Protein AF-A0A0B2VZI5-F1 (afdb_monomer)

Organism: Toxocara canis (NCBI:txid6265)

Mean predicted aligned error: 16.67 Å

Sequence (298 aa):
MDNKLRVMQDLLDEINELNNRTPSTCTKSAEAHNISDDIIHKLLLIRKMFADPSTPASHGIMTTYALLNGDRMPNSPLASRKSSSLLTQAVLNDEENADPREVARSAYDTDNYAKCIRIIEKLLAKEGAQLDCEMMNLCHDSYKKIVEDAVTEKERSKLCEWWRLFLDTVRLSDTSHDAQLQLIDCKTECLWERQKLARIDTDRLRYMEQLMNAKIEAYELTAVMFRPFHIKCLRRIQKICALIVDYFERFPESDGTPLCIEEGIELARYALDEAKVDAVAYAKENDASLQDLCCVEV

Foldseek 3Di:
DVVVVVVVVVVVVVVVVVVPPDDDDDDDDPVVVVVVVVVVVVVVVVVVVVPDDDDDDDDDDPDDDDDDDDDDDDDDDDDDDDDDDDDPDDPCPVCPPPDLVVVLVVCLVVLVLVSNLVSLVVQLPPPPHADALVSVVSNLVSLVVVLVVDPDLVVNLVSLVVQLVVLVSHHHPDPDLVSVLSSLVSNLVSLVSNLVSDPDVVVNVVSLLVNLVSLVVSLVSVVVVDQLLDPSNVVSLVSLVVSLVVCCVVCVPDPDDDPSSVVSVVCSVVSVVSNVVRVVVVCVVVVNDCVVVPVPDD

pLDDT: mean 73.57, std 24.4, range [22.88, 97.56]

Radius of gyration: 24.61 Å; Cα contacts (8 Å, |Δi|>4): 191; chains: 1; bounding box: 69×51×65 Å

Secondary structure (DSSP, 8-state):
-HHHHHHHHHHHHHHHHHHHS---S----HHHHHHHH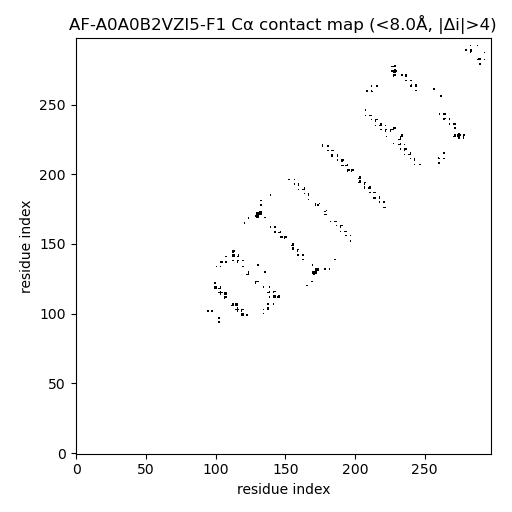HHHHHHHHHHHHTT------------S------------------------SSSSSSSTTS-HHHHHHHHHHTT-HHHHHHHHHHHHTSTT--B-HHHHHHHHHHHHHHHHS-SSHHHHHHHHHHHHHHHHH--BS--SHHHHHHHHHHHHHHHHHHHHT--SHHHHHHHHHHHHHHHHHHHHHHHHHS-TTSHHHHHHHHHHHHHHHHHHHH-TT-SS--HHHHHHHHHHHHHHHHHHHHHHHHHHHTT--GGGT-----

Nearest PDB structures (foldseek):
  7dkh-assembly2_E  TM=3.853E-01  e=1.645E-01  Saccharomyces cerevisiae S288C
  8v2d-assembly1_y  TM=4.051E-01  e=3.749E-01  synthetic construct

Solvent-accessible surface area (backbone atoms only — not comparable to full-atom values): 17987 Å² total; per-residue (Å²): 113,68,71,59,56,49,54,54,50,54,52,51,54,52,52,52,51,60,72,68,56,80,88,83,89,78,87,82,59,73,64,60,54,53,53,49,54,51,54,53,50,53,54,52,50,53,52,52,62,76,70,58,97,79,89,86,89,87,85,90,70,102,70,78,85,85,86,89,82,87,90,80,87,88,83,87,83,89,82,91,83,78,91,80,80,86,83,83,88,80,79,64,80,82,52,80,84,53,58,64,68,59,54,26,50,54,24,46,79,67,73,33,27,72,58,18,36,56,44,52,52,56,54,53,68,40,89,89,44,58,42,50,70,65,63,50,45,56,35,52,54,26,45,51,50,57,36,68,69,38,89,42,73,72,56,24,56,50,47,46,49,53,47,47,52,51,62,71,67,64,40,61,65,58,83,48,68,69,52,50,44,49,53,46,51,56,48,46,52,50,48,50,59,48,35,74,70,44,89,46,69,72,56,31,51,54,39,48,43,54,47,42,53,52,41,50,53,47,28,54,58,33,52,75,75,38,59,55,59,34,67,73,30,49,52,31,43,50,57,46,52,52,51,51,51,54,46,50,73,74,48,77,81,56,100,67,81,56,66,58,55,52,51,50,52,52,48,44,51,53,51,50,53,49,14,53,56,47,46,57,50,54,30,62,76,67,76,43,55,66,73,83,68,43,96,68,87,133

Structure (mmCIF, N/CA/C/O backbone):
data_AF-A0A0B2VZI5-F1
#
_entry.id   AF-A0A0B2VZI5-F1
#
loop_
_atom_site.group_PDB
_atom_site.id
_atom_site.type_symbol
_atom_site.label_atom_id
_atom_site.label_alt_id
_atom_site.label_comp_id
_atom_site.label_asym_id
_atom_site.label_entity_id
_atom_site.label_seq_id
_atom_site.pdbx_PDB_ins_code
_atom_site.Cartn_x
_atom_site.Cartn_y
_atom_site.Cartn_z
_atom_site.occupancy
_atom_site.B_iso_or_equiv
_atom_site.auth_seq_id
_atom_site.auth_comp_id
_atom_site.auth_asym_id
_atom_site.auth_atom_id
_atom_site.pdbx_PDB_model_num
ATOM 1 N N . MET A 1 1 ? -7.260 12.764 -27.512 1.00 46.12 1 MET A N 1
ATOM 2 C CA . MET A 1 1 ? -7.655 12.055 -26.278 1.00 46.12 1 MET A CA 1
ATOM 3 C C . MET A 1 1 ? -7.954 10.594 -26.608 1.00 46.12 1 MET A C 1
ATOM 5 O O . MET A 1 1 ? -7.306 9.728 -26.043 1.00 46.12 1 MET A O 1
ATOM 9 N N . ASP A 1 2 ? -8.759 10.338 -27.643 1.00 42.44 2 ASP A N 1
ATOM 10 C CA . ASP A 1 2 ? -9.109 8.991 -28.143 1.00 42.44 2 ASP A CA 1
ATOM 11 C C . ASP A 1 2 ? -7.927 8.095 -28.533 1.00 42.44 2 ASP A C 1
ATOM 13 O O . ASP A 1 2 ? -7.948 6.899 -28.268 1.00 42.44 2 ASP A O 1
ATOM 17 N N . ASN A 1 3 ? -6.850 8.663 -29.084 1.00 44.56 3 ASN A N 1
ATOM 18 C CA . ASN A 1 3 ? -5.657 7.879 -29.427 1.00 44.56 3 ASN A CA 1
ATOM 19 C C . ASN A 1 3 ? -4.946 7.292 -28.196 1.00 44.56 3 ASN A C 1
ATOM 21 O O . ASN A 1 3 ? -4.332 6.243 -28.299 1.00 44.56 3 ASN A O 1
ATOM 25 N N . LYS A 1 4 ? -5.034 7.946 -27.030 1.00 43.00 4 LYS A N 1
ATOM 26 C CA . LYS A 1 4 ? -4.401 7.453 -25.794 1.00 43.00 4 LYS A CA 1
ATOM 27 C C . LYS A 1 4 ? -5.227 6.344 -25.140 1.00 43.00 4 LYS A C 1
ATOM 29 O O . LYS A 1 4 ? -4.659 5.389 -24.630 1.00 43.00 4 LYS A O 1
ATOM 34 N N . LEU A 1 5 ? -6.555 6.462 -25.203 1.00 44.97 5 LEU A N 1
ATOM 35 C CA . LEU A 1 5 ? -7.485 5.421 -24.756 1.00 44.97 5 LEU A CA 1
ATOM 36 C C . LEU A 1 5 ? -7.349 4.154 -25.600 1.00 44.97 5 LEU A C 1
ATOM 38 O O . LEU A 1 5 ? -7.325 3.062 -25.051 1.00 44.97 5 LEU A O 1
ATOM 42 N N . ARG A 1 6 ? -7.180 4.307 -26.917 1.00 48.12 6 ARG A N 1
ATOM 43 C CA . ARG A 1 6 ? -6.956 3.180 -27.827 1.00 48.12 6 ARG A CA 1
ATOM 44 C C . ARG A 1 6 ? -5.660 2.432 -27.511 1.00 48.12 6 ARG A C 1
ATOM 46 O O . ARG A 1 6 ? -5.704 1.231 -27.308 1.00 48.12 6 ARG A O 1
ATOM 53 N N . VAL A 1 7 ? -4.565 3.169 -27.316 1.00 47.03 7 VAL A N 1
ATOM 54 C CA . VAL A 1 7 ? -3.272 2.603 -26.891 1.00 47.03 7 VAL A CA 1
ATOM 55 C C . VAL A 1 7 ? -3.383 1.859 -25.555 1.00 47.03 7 VAL A C 1
ATOM 57 O O . VAL A 1 7 ? -2.785 0.806 -25.386 1.00 47.03 7 VAL A O 1
ATOM 60 N N . MET A 1 8 ? -4.169 2.367 -24.601 1.00 45.16 8 MET A N 1
ATOM 61 C CA . MET A 1 8 ? -4.399 1.669 -23.329 1.00 45.16 8 MET A CA 1
ATOM 62 C C . MET A 1 8 ? -5.222 0.389 -23.485 1.00 45.16 8 MET A C 1
ATOM 64 O O . MET A 1 8 ? -4.987 -0.566 -22.751 1.00 45.16 8 MET A O 1
ATOM 68 N N . GLN A 1 9 ? -6.176 0.373 -24.416 1.00 49.03 9 GLN A N 1
ATOM 69 C CA . GLN A 1 9 ? -6.983 -0.803 -24.726 1.00 49.03 9 GLN A CA 1
ATOM 70 C C . GLN A 1 9 ? -6.119 -1.902 -25.360 1.00 49.03 9 GLN A C 1
ATOM 72 O O . GLN A 1 9 ? -6.148 -3.039 -24.898 1.00 49.03 9 GLN A O 1
ATOM 77 N N . ASP A 1 10 ? -5.292 -1.525 -26.338 1.00 53.81 10 ASP A N 1
ATOM 78 C CA . ASP A 1 10 ? -4.411 -2.438 -27.071 1.00 53.81 10 ASP A CA 1
ATOM 79 C C . ASP A 1 10 ? -3.385 -3.090 -26.119 1.00 53.81 10 ASP A C 1
ATOM 81 O O . ASP A 1 10 ? -3.198 -4.306 -26.131 1.00 53.81 10 ASP A O 1
ATOM 85 N N . LEU A 1 11 ? -2.823 -2.310 -25.184 1.00 47.19 11 LEU A N 1
ATOM 86 C CA . LEU A 1 11 ? -1.931 -2.815 -24.130 1.00 47.19 11 LEU A CA 1
ATOM 87 C C . LEU A 1 11 ? -2.619 -3.804 -23.177 1.00 47.19 11 LEU A C 1
ATOM 89 O O . LEU A 1 11 ? -1.988 -4.730 -22.669 1.00 47.19 11 LEU A O 1
ATOM 93 N N . LEU A 1 12 ? -3.906 -3.604 -22.890 1.00 54.75 12 LEU A N 1
ATOM 94 C CA . LEU A 1 12 ? -4.660 -4.471 -21.984 1.00 54.75 12 LEU A CA 1
ATOM 95 C C . LEU A 1 12 ? -4.924 -5.842 -22.618 1.00 54.75 12 LEU A C 1
ATOM 97 O O . LEU A 1 12 ? -4.853 -6.871 -21.941 1.00 54.75 12 LEU A O 1
ATOM 101 N N . ASP A 1 13 ? -5.206 -5.846 -23.918 1.00 61.69 13 ASP A N 1
ATOM 102 C CA . ASP A 1 13 ? -5.437 -7.056 -24.700 1.00 61.69 13 ASP A CA 1
ATOM 103 C C . ASP A 1 13 ? -4.139 -7.863 -24.859 1.00 61.69 13 ASP A C 1
ATOM 105 O O . ASP A 1 13 ? -4.142 -9.081 -24.666 1.00 61.69 13 ASP A O 1
ATOM 109 N N . GLU A 1 14 ? -3.012 -7.182 -25.066 1.00 49.31 14 GLU A N 1
ATOM 110 C CA . GLU A 1 14 ? -1.684 -7.793 -25.181 1.00 49.31 14 GLU A CA 1
ATOM 111 C C . GLU A 1 14 ? -1.220 -8.439 -23.858 1.00 49.31 14 GLU A C 1
ATOM 113 O O . GLU A 1 14 ? -0.713 -9.565 -23.837 1.00 49.31 14 GLU A O 1
ATOM 118 N N . ILE A 1 15 ? -1.494 -7.788 -22.718 1.00 50.38 15 ILE A N 1
ATOM 119 C CA . ILE A 1 15 ? -1.255 -8.347 -21.374 1.00 50.38 15 ILE A CA 1
ATOM 120 C C . ILE A 1 15 ? -2.089 -9.611 -21.150 1.00 50.38 15 ILE A C 1
ATOM 122 O O . ILE A 1 15 ? -1.591 -10.597 -20.600 1.00 50.38 15 ILE A O 1
ATOM 126 N N . ASN A 1 16 ? -3.354 -9.604 -21.571 1.00 54.59 16 ASN A N 1
ATOM 127 C CA . ASN A 1 16 ? -4.228 -10.764 -21.434 1.00 54.59 16 ASN A CA 1
ATOM 128 C C . ASN A 1 16 ? -3.775 -11.925 -22.328 1.00 54.59 16 ASN A C 1
ATOM 130 O O . ASN A 1 16 ? -3.861 -13.083 -21.919 1.00 54.59 16 ASN A O 1
ATOM 134 N N . GLU A 1 17 ? -3.265 -11.641 -23.525 1.00 56.78 17 GLU A N 1
ATOM 135 C CA . GLU A 1 17 ? -2.734 -12.662 -24.426 1.00 56.78 17 GLU A CA 1
ATOM 136 C C . GLU A 1 17 ? -1.452 -13.305 -23.871 1.00 56.78 17 GLU A C 1
ATOM 138 O O . GLU A 1 17 ? -1.336 -14.534 -23.863 1.00 56.78 17 GLU A O 1
ATOM 143 N N . LEU A 1 18 ? -0.540 -12.500 -23.314 1.00 47.78 18 LEU A N 1
ATOM 144 C CA . LEU A 1 18 ? 0.684 -12.969 -22.650 1.00 47.78 18 LEU A CA 1
ATOM 145 C C . LEU A 1 18 ? 0.392 -13.847 -21.426 1.00 47.78 18 LEU A C 1
ATOM 147 O O . LEU A 1 18 ? 1.083 -14.835 -21.194 1.00 47.78 18 LEU A O 1
ATOM 151 N N . ASN A 1 19 ? -0.659 -13.531 -20.668 1.00 50.16 19 ASN A N 1
ATOM 152 C CA . ASN A 1 19 ? -1.064 -14.290 -19.482 1.00 50.16 19 ASN A CA 1
ATOM 153 C C . ASN A 1 19 ? -1.722 -15.645 -19.833 1.00 50.16 19 ASN A C 1
ATOM 155 O O . ASN A 1 19 ? -1.705 -16.578 -19.032 1.00 50.16 19 ASN A O 1
ATOM 159 N N . ASN A 1 20 ? -2.300 -15.757 -21.037 1.00 52.56 20 ASN A N 1
ATOM 160 C CA . ASN A 1 20 ? -3.016 -16.945 -21.519 1.00 52.56 20 ASN A CA 1
ATOM 161 C C . ASN A 1 20 ? -2.126 -17.949 -22.275 1.00 52.56 20 ASN A C 1
ATOM 163 O O . ASN A 1 20 ? -2.545 -19.085 -22.512 1.00 52.56 20 ASN A O 1
ATOM 167 N N . ARG A 1 21 ? -0.901 -17.572 -22.653 1.00 45.34 21 ARG A N 1
ATOM 168 C CA . ARG A 1 21 ? 0.082 -18.486 -23.250 1.00 45.34 21 ARG A CA 1
ATOM 169 C C . ARG A 1 21 ? 0.895 -19.144 -22.123 1.00 45.34 21 ARG A C 1
ATOM 171 O O . ARG A 1 21 ? 1.729 -18.522 -21.483 1.00 45.34 21 ARG A O 1
ATOM 178 N N . THR A 1 22 ? 0.582 -20.407 -21.836 1.00 51.81 22 THR A N 1
ATOM 179 C CA . THR A 1 22 ? 1.071 -21.192 -20.682 1.00 51.81 22 THR A CA 1
ATOM 180 C C . THR A 1 22 ? 2.603 -21.363 -20.571 1.00 51.81 22 THR A C 1
ATOM 182 O O . THR A 1 22 ? 3.311 -21.279 -21.573 1.00 51.81 22 THR A O 1
ATOM 185 N N . PRO A 1 23 ? 3.110 -21.669 -19.354 1.00 56.44 23 PRO A N 1
ATOM 186 C CA . PRO A 1 23 ? 4.463 -21.357 -18.895 1.00 56.44 23 PRO A CA 1
ATOM 187 C C . PRO A 1 23 ? 5.473 -22.472 -19.190 1.00 56.44 23 PRO A C 1
ATOM 189 O O . PRO A 1 23 ? 5.177 -23.653 -19.003 1.00 56.44 23 PRO A O 1
ATOM 192 N N . SER A 1 24 ? 6.712 -22.113 -19.535 1.00 35.88 24 SER A N 1
ATOM 193 C CA . SER A 1 24 ? 7.821 -23.069 -19.569 1.00 35.88 24 SER A CA 1
ATOM 194 C C . SER A 1 24 ? 8.893 -22.744 -18.528 1.00 35.88 24 SER A C 1
ATOM 196 O O . SER A 1 24 ? 9.647 -21.782 -18.641 1.00 35.88 24 SER A O 1
ATOM 198 N N . THR A 1 25 ? 8.970 -23.644 -17.544 1.00 39.00 25 THR A N 1
ATOM 199 C CA . THR A 1 25 ? 10.215 -24.214 -17.005 1.00 39.00 25 THR A CA 1
ATOM 200 C C . THR A 1 25 ? 11.246 -23.263 -16.390 1.00 39.00 25 THR A C 1
ATOM 202 O O . THR A 1 25 ? 12.414 -23.290 -16.754 1.00 39.00 25 THR A O 1
ATOM 205 N N . CYS A 1 26 ? 10.868 -22.556 -15.325 1.00 38.47 26 CYS A N 1
ATOM 206 C CA . CYS A 1 26 ? 11.739 -22.456 -14.151 1.00 38.47 26 CYS A CA 1
ATOM 207 C C . CYS A 1 26 ? 10.892 -22.330 -12.878 1.00 38.47 26 CYS A C 1
ATOM 209 O O . CYS A 1 26 ? 10.299 -21.309 -12.556 1.00 38.47 26 CYS A O 1
ATOM 211 N N . THR A 1 27 ? 10.791 -23.475 -12.222 1.00 37.97 27 THR A N 1
ATOM 212 C CA . THR A 1 27 ? 10.339 -23.773 -10.865 1.00 37.97 27 THR A CA 1
ATOM 213 C C . THR A 1 27 ? 10.133 -22.631 -9.854 1.00 37.97 27 THR A C 1
ATOM 215 O O . THR A 1 27 ? 11.079 -21.957 -9.464 1.00 37.97 27 THR A O 1
ATOM 218 N N . LYS A 1 28 ? 8.939 -22.700 -9.239 1.00 42.66 28 LYS A N 1
ATOM 219 C CA . LYS A 1 28 ? 8.636 -22.535 -7.800 1.00 42.66 28 LYS A CA 1
ATOM 220 C C . LYS A 1 28 ? 8.486 -21.104 -7.260 1.00 42.66 28 LYS A C 1
ATOM 222 O O . LYS A 1 28 ? 9.339 -20.607 -6.538 1.00 42.66 28 LYS A O 1
ATOM 227 N N . SER A 1 29 ? 7.263 -20.584 -7.368 1.00 44.28 29 SER A N 1
ATOM 228 C CA . SER A 1 29 ? 6.544 -20.230 -6.136 1.00 44.28 29 SER A CA 1
ATOM 229 C C . SER A 1 29 ? 5.291 -21.100 -6.037 1.00 44.28 29 SER A C 1
ATOM 231 O O . SER A 1 29 ? 4.448 -21.094 -6.933 1.00 44.28 29 SER A O 1
ATOM 233 N N . ALA A 1 30 ? 5.186 -21.881 -4.962 1.00 51.22 30 ALA A N 1
ATOM 234 C CA . ALA A 1 30 ? 3.986 -22.655 -4.648 1.00 51.22 30 ALA A CA 1
ATOM 235 C C . ALA A 1 30 ? 2.752 -21.747 -4.446 1.00 51.22 30 ALA A C 1
ATOM 237 O O . ALA A 1 30 ? 1.626 -22.186 -4.659 1.00 51.22 30 ALA A O 1
ATOM 238 N N . GLU A 1 31 ? 2.951 -20.466 -4.117 1.00 50.78 31 GLU A N 1
ATOM 239 C CA . GLU A 1 31 ? 1.870 -19.487 -3.941 1.00 50.78 31 GLU A CA 1
ATOM 240 C C . GLU A 1 31 ? 1.213 -19.104 -5.266 1.00 50.78 31 GLU A C 1
ATOM 242 O O . GLU A 1 31 ? 0.001 -18.936 -5.325 1.00 50.78 31 GLU A O 1
ATOM 247 N N . ALA A 1 32 ? 1.986 -19.016 -6.349 1.00 44.16 32 ALA A N 1
ATOM 248 C CA . ALA A 1 32 ? 1.450 -18.661 -7.660 1.00 44.16 32 ALA A CA 1
ATOM 249 C C . ALA A 1 32 ? 0.553 -19.771 -8.236 1.00 44.16 32 ALA A C 1
ATOM 251 O O . ALA A 1 32 ? -0.454 -19.475 -8.877 1.00 44.16 32 ALA A O 1
ATOM 252 N N . HIS A 1 33 ? 0.871 -21.040 -7.957 1.00 51.78 33 HIS A N 1
ATOM 253 C CA . HIS A 1 33 ? -0.003 -22.161 -8.310 1.00 51.78 33 HIS A CA 1
ATOM 254 C C . HIS A 1 33 ? -1.283 -22.172 -7.469 1.00 51.78 33 HIS A C 1
ATOM 256 O O . HIS A 1 33 ? -2.365 -22.293 -8.034 1.00 51.78 33 HIS A O 1
ATOM 262 N N . ASN A 1 34 ? -1.185 -21.933 -6.159 1.00 54.22 34 ASN A N 1
ATOM 263 C CA . ASN A 1 34 ? -2.357 -21.894 -5.281 1.00 54.22 34 ASN A CA 1
ATOM 264 C C . ASN A 1 34 ? -3.310 -20.729 -5.609 1.00 54.22 34 ASN A C 1
ATOM 266 O O . ASN A 1 34 ? -4.524 -20.907 -5.590 1.00 54.22 34 ASN A O 1
ATOM 270 N N . ILE A 1 35 ? -2.779 -19.550 -5.953 1.00 52.59 35 ILE A N 1
ATOM 271 C CA . ILE A 1 35 ? -3.589 -18.394 -6.374 1.00 52.59 35 ILE A CA 1
ATOM 272 C C . ILE A 1 35 ? -4.255 -18.664 -7.731 1.00 52.59 35 ILE A C 1
ATOM 274 O O . ILE A 1 35 ? -5.413 -18.305 -7.934 1.00 52.59 35 ILE A O 1
ATOM 278 N N . SER A 1 36 ? -3.547 -19.320 -8.653 1.00 43.91 36 SER A N 1
ATOM 279 C CA . SER A 1 36 ? -4.100 -19.711 -9.953 1.00 43.91 36 SER A CA 1
ATOM 280 C C . SER A 1 36 ? -5.249 -20.717 -9.803 1.00 43.91 36 SER A C 1
ATOM 282 O O . SER A 1 36 ? -6.326 -20.506 -10.364 1.00 43.91 36 SER A O 1
ATOM 284 N N . ASP A 1 37 ? -5.072 -21.752 -8.975 1.00 53.75 37 ASP A N 1
ATOM 285 C CA . ASP A 1 37 ? -6.110 -22.750 -8.692 1.00 53.75 37 ASP A CA 1
ATOM 286 C C . ASP A 1 37 ? -7.341 -22.125 -8.001 1.00 53.75 37 ASP A C 1
ATOM 288 O O . ASP A 1 37 ? -8.477 -22.471 -8.337 1.00 53.75 37 ASP A O 1
ATOM 292 N N . ASP A 1 38 ? -7.146 -21.145 -7.109 1.00 55.12 38 ASP A N 1
ATOM 293 C CA . ASP A 1 38 ? -8.234 -20.406 -6.447 1.00 55.12 38 ASP A CA 1
ATOM 294 C C . ASP A 1 38 ? -9.019 -19.510 -7.427 1.00 55.12 38 ASP A C 1
ATOM 296 O O . ASP A 1 38 ? -10.254 -19.490 -7.427 1.00 55.12 38 ASP A O 1
ATOM 300 N N . ILE A 1 39 ? -8.328 -18.816 -8.336 1.00 46.25 39 ILE A N 1
ATOM 301 C CA . ILE A 1 39 ? -8.970 -17.989 -9.370 1.00 46.25 39 ILE A CA 1
ATOM 302 C C . ILE A 1 39 ? -9.752 -18.865 -10.360 1.00 46.25 39 ILE A C 1
ATOM 304 O O . ILE A 1 39 ? -10.903 -18.553 -10.682 1.00 46.25 39 ILE A O 1
ATOM 308 N N . ILE A 1 40 ? -9.182 -19.992 -10.799 1.00 54.56 40 ILE A N 1
ATOM 309 C CA . ILE A 1 40 ? -9.861 -20.958 -11.677 1.00 54.56 40 ILE A CA 1
ATOM 310 C C . ILE A 1 40 ? -11.115 -21.517 -10.988 1.00 54.56 40 ILE A C 1
ATOM 312 O O . ILE A 1 40 ? -12.179 -21.602 -11.611 1.00 54.56 40 ILE A O 1
ATOM 316 N N . HIS A 1 41 ? -11.030 -21.840 -9.696 1.00 54.38 41 HIS A N 1
ATOM 317 C CA . HIS A 1 41 ? -12.163 -22.332 -8.918 1.00 54.38 41 HIS A CA 1
ATOM 318 C C . HIS A 1 41 ? -13.297 -21.297 -8.813 1.00 54.38 41 HIS A C 1
ATOM 320 O O . HIS A 1 41 ? -14.457 -21.630 -9.072 1.00 54.38 41 HIS A O 1
ATOM 326 N N . LYS A 1 42 ? -12.977 -20.025 -8.526 1.00 58.06 42 LYS A N 1
ATOM 327 C CA . LYS A 1 42 ? -13.964 -18.927 -8.474 1.00 58.06 42 LYS A CA 1
ATOM 328 C C . LYS A 1 42 ? -14.645 -18.700 -9.823 1.00 58.06 42 LYS A C 1
ATOM 330 O O . LYS A 1 42 ? -15.860 -18.520 -9.874 1.00 58.06 42 LYS A O 1
ATOM 335 N N . LEU A 1 43 ? -13.900 -18.768 -10.925 1.00 43.47 43 LEU A N 1
ATOM 336 C CA . LEU A 1 43 ? -14.449 -18.593 -12.272 1.00 43.47 43 LEU A CA 1
ATOM 337 C C . LEU A 1 43 ? -15.350 -19.762 -12.700 1.00 43.47 43 LEU A C 1
ATOM 339 O O . LEU A 1 43 ? -16.391 -19.540 -13.322 1.00 43.47 43 LEU A O 1
ATOM 343 N N . LEU A 1 44 ? -15.013 -21.002 -12.325 1.00 52.75 44 LEU A N 1
ATOM 344 C CA . LEU A 1 44 ? -15.876 -22.169 -12.549 1.00 52.75 44 LEU A CA 1
ATOM 345 C C . LEU A 1 44 ? -17.155 -22.115 -11.704 1.00 52.75 44 LEU A C 1
ATOM 347 O O . LEU A 1 44 ? -18.219 -22.503 -12.191 1.00 52.75 44 LEU A O 1
ATOM 351 N N . LEU A 1 45 ? -17.074 -21.600 -10.475 1.00 57.47 45 LEU A N 1
ATOM 352 C CA . LEU A 1 45 ? -18.232 -21.392 -9.606 1.00 57.47 45 LEU A CA 1
ATOM 353 C C . LEU A 1 45 ? -19.181 -20.339 -10.194 1.00 57.47 45 LEU A C 1
ATOM 355 O O . LEU A 1 45 ? -20.375 -20.598 -10.321 1.00 57.47 45 LEU A O 1
ATOM 359 N N . ILE A 1 46 ? -18.640 -19.206 -10.649 1.00 50.16 46 ILE A N 1
ATOM 360 C CA . ILE A 1 46 ? -19.391 -18.152 -11.345 1.00 50.16 46 ILE A CA 1
ATOM 361 C C . ILE A 1 46 ? -20.048 -18.716 -12.611 1.00 50.16 46 ILE A C 1
ATOM 363 O O . ILE A 1 46 ? -21.245 -18.539 -12.828 1.00 50.16 46 ILE A O 1
ATOM 367 N N . ARG A 1 47 ? -19.308 -19.486 -13.417 1.00 47.69 47 ARG A N 1
ATOM 368 C CA . ARG A 1 47 ? -19.851 -20.152 -14.610 1.00 47.69 47 ARG A CA 1
ATOM 369 C C . ARG A 1 47 ? -20.987 -21.124 -14.275 1.00 47.69 47 ARG A C 1
ATOM 371 O O . ARG A 1 47 ? -21.957 -21.189 -15.022 1.00 47.69 47 ARG A O 1
ATOM 378 N N . LYS A 1 48 ? -20.886 -21.862 -13.166 1.00 53.56 48 LYS A N 1
ATOM 379 C CA . LYS A 1 48 ? -21.929 -22.780 -12.682 1.00 53.56 48 LYS A CA 1
ATOM 380 C C . LYS A 1 48 ? -23.167 -22.025 -12.180 1.00 53.56 48 LYS A C 1
ATOM 382 O O . LYS A 1 48 ? -24.277 -22.472 -12.435 1.00 53.56 48 LYS A O 1
ATOM 387 N N . MET A 1 49 ? -22.985 -20.856 -11.561 1.00 50.03 49 MET A N 1
ATOM 388 C CA . MET A 1 49 ? -24.075 -19.955 -11.156 1.00 50.03 49 MET A CA 1
ATOM 389 C C . MET A 1 49 ? -24.817 -19.341 -12.353 1.00 50.03 49 MET A C 1
ATOM 391 O O . MET A 1 49 ? -26.018 -19.118 -12.272 1.00 50.03 49 MET A O 1
ATOM 395 N N . PHE A 1 50 ? -24.127 -19.109 -13.474 1.00 44.25 50 PHE A N 1
ATOM 396 C CA . PHE A 1 50 ? -24.743 -18.630 -14.719 1.00 44.25 50 PHE A CA 1
ATOM 397 C C . PHE A 1 50 ? -25.377 -19.738 -15.576 1.00 44.25 50 PHE A C 1
ATOM 399 O O . PHE A 1 50 ? -26.063 -19.431 -16.550 1.00 44.25 50 PHE A O 1
ATOM 406 N N . ALA A 1 51 ? -25.152 -21.011 -15.242 1.00 48.06 51 ALA A N 1
ATOM 407 C CA . ALA A 1 51 ? -25.623 -22.149 -16.029 1.00 48.06 51 ALA A CA 1
ATOM 408 C C . ALA A 1 51 ? -26.905 -22.814 -15.487 1.00 48.06 51 ALA A C 1
ATOM 410 O O . ALA A 1 51 ? -27.472 -23.635 -16.205 1.00 48.06 51 ALA A O 1
ATOM 411 N N . ASP A 1 52 ? -27.375 -22.481 -14.275 1.00 46.09 52 ASP A N 1
ATOM 412 C CA . ASP A 1 52 ? -28.482 -23.193 -13.611 1.00 46.09 52 ASP A CA 1
ATOM 413 C C . ASP A 1 52 ? -29.671 -22.257 -13.268 1.00 46.09 52 ASP A C 1
ATOM 415 O O . ASP A 1 52 ? -29.519 -21.356 -12.440 1.00 46.09 52 ASP A O 1
ATOM 419 N N . PRO A 1 53 ? -30.867 -22.419 -13.875 1.00 50.12 53 PRO A N 1
ATOM 420 C CA . PRO A 1 53 ? -31.971 -21.465 -13.740 1.00 50.12 53 PRO A CA 1
ATOM 421 C C . PRO A 1 53 ? -33.000 -21.795 -12.637 1.00 50.12 53 PRO A C 1
ATOM 423 O O . PRO A 1 53 ? -34.144 -21.347 -12.721 1.00 50.12 53 PRO A O 1
ATOM 426 N N . SER A 1 54 ? -32.652 -22.547 -11.583 1.00 50.34 54 SER A N 1
ATOM 427 C CA . SER A 1 54 ? -33.627 -22.870 -10.523 1.00 50.34 54 SER A CA 1
ATOM 428 C C . SER A 1 54 ? -33.048 -23.102 -9.118 1.00 50.34 54 SER A C 1
ATOM 430 O O . SER A 1 54 ? -32.742 -24.237 -8.758 1.00 50.34 54 SER A O 1
ATOM 432 N N . THR A 1 55 ? -33.006 -22.065 -8.263 1.00 39.69 55 THR A N 1
ATOM 433 C CA . THR A 1 55 ? -33.128 -22.209 -6.786 1.00 39.69 55 THR A CA 1
ATOM 434 C C . THR A 1 55 ? -33.511 -20.885 -6.081 1.00 39.69 55 THR A C 1
ATOM 436 O O . THR A 1 55 ? -32.836 -19.882 -6.307 1.00 39.69 55 THR A O 1
ATOM 439 N N . PRO A 1 56 ? -34.536 -20.852 -5.193 1.00 39.84 56 PRO A N 1
ATOM 440 C CA . PRO A 1 56 ? -34.805 -19.718 -4.299 1.00 39.84 56 PRO A CA 1
ATOM 441 C C . PRO A 1 56 ? -34.543 -19.990 -2.790 1.00 39.84 56 PRO A C 1
ATOM 443 O O . PRO A 1 56 ? -34.850 -21.062 -2.281 1.00 39.84 56 PRO A O 1
ATOM 446 N N . ALA A 1 57 ? -34.094 -18.922 -2.103 1.00 36.41 57 ALA A N 1
ATOM 447 C CA . ALA A 1 57 ? -34.222 -18.525 -0.681 1.00 36.41 57 ALA A CA 1
ATOM 448 C C . ALA A 1 57 ? -33.417 -19.201 0.472 1.00 36.41 57 ALA A C 1
ATOM 450 O O . ALA A 1 57 ? -33.781 -20.256 0.973 1.00 36.41 57 ALA A O 1
ATOM 451 N N . SER A 1 58 ? -32.494 -18.405 1.054 1.00 35.72 58 SER A N 1
ATOM 452 C CA . SER A 1 58 ? -32.495 -17.930 2.467 1.00 35.72 58 SER A CA 1
ATOM 453 C C . SER A 1 58 ? -31.265 -18.248 3.351 1.00 35.72 58 SER A C 1
ATOM 455 O O . SER A 1 58 ? -30.935 -19.399 3.605 1.00 35.72 58 SER A O 1
ATOM 457 N N . HIS A 1 59 ? -30.708 -17.152 3.892 1.00 30.56 59 HIS A N 1
ATOM 458 C CA . HIS A 1 59 ? -29.726 -16.948 4.972 1.00 30.56 59 HIS A CA 1
ATOM 459 C C . HIS A 1 59 ? -28.250 -17.353 4.779 1.00 30.56 59 HIS A C 1
ATOM 461 O O . HIS A 1 59 ? -27.856 -18.492 4.983 1.00 30.56 59 HIS A O 1
ATOM 467 N N . GLY A 1 60 ? -27.412 -16.324 4.576 1.00 33.41 60 GLY A N 1
ATOM 468 C CA . GLY A 1 60 ? -26.083 -16.262 5.190 1.00 33.41 60 GLY A CA 1
ATOM 469 C C . GLY A 1 60 ? -24.931 -16.891 4.419 1.00 33.41 60 GLY A C 1
ATOM 470 O O . GLY A 1 60 ? -24.284 -17.771 4.959 1.00 33.41 60 GLY A O 1
ATOM 471 N N . ILE A 1 61 ? -24.617 -16.368 3.229 1.00 32.78 61 ILE A N 1
ATOM 472 C CA . ILE A 1 61 ? -23.228 -16.216 2.765 1.00 32.78 61 ILE A CA 1
ATOM 473 C C . ILE A 1 61 ? -23.150 -14.871 2.027 1.00 32.78 61 ILE A C 1
ATOM 475 O O . ILE A 1 61 ? -23.631 -14.726 0.903 1.00 32.78 61 ILE A O 1
ATOM 479 N N . MET A 1 62 ? -22.577 -13.856 2.682 1.00 34.88 62 MET A N 1
ATOM 480 C CA . MET A 1 62 ? -22.090 -12.641 2.023 1.00 34.88 62 MET A CA 1
ATOM 481 C C . MET A 1 62 ? -20.772 -12.981 1.330 1.00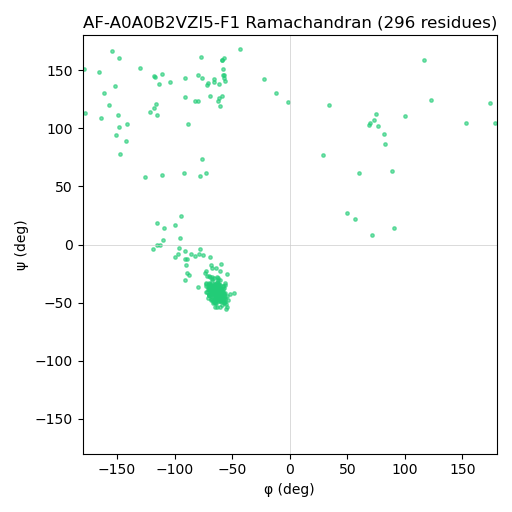 34.88 62 MET A C 1
ATOM 483 O O . MET A 1 62 ? -19.682 -12.698 1.803 1.00 34.88 62 MET A O 1
ATOM 487 N N . THR A 1 63 ? -20.906 -13.703 0.233 1.00 30.80 63 THR A N 1
ATOM 488 C CA . THR A 1 63 ? -19.964 -13.901 -0.869 1.00 30.80 63 THR A CA 1
ATOM 489 C C . THR A 1 63 ? -20.783 -14.787 -1.807 1.00 30.80 63 THR A C 1
ATOM 491 O O . THR A 1 63 ? -21.178 -15.888 -1.462 1.00 30.80 63 THR A O 1
ATOM 494 N N . THR A 1 64 ? -21.198 -14.370 -2.993 1.00 44.62 64 THR A N 1
ATOM 495 C CA . THR A 1 64 ? -20.426 -13.627 -3.975 1.00 44.62 64 THR A CA 1
ATOM 496 C C . THR A 1 64 ? -21.451 -13.046 -4.960 1.00 44.62 64 THR A C 1
ATOM 498 O O . THR A 1 64 ? -22.140 -13.790 -5.649 1.00 44.62 64 THR A O 1
ATOM 501 N N . TYR A 1 65 ? -21.622 -11.722 -4.891 1.00 30.73 65 TYR A N 1
ATOM 502 C CA . TYR A 1 65 ? -22.295 -10.785 -5.807 1.00 30.73 65 TYR A CA 1
ATOM 503 C C . TYR A 1 65 ? -23.476 -11.317 -6.667 1.00 30.73 65 TYR A C 1
ATOM 505 O O . TYR A 1 65 ? -23.345 -11.538 -7.865 1.00 30.73 65 TYR A O 1
ATOM 513 N N . ALA A 1 66 ? -24.644 -11.477 -6.022 1.00 30.91 66 ALA A N 1
ATOM 514 C CA . ALA A 1 66 ? -26.023 -11.448 -6.563 1.00 30.91 66 ALA A CA 1
ATOM 515 C C . ALA A 1 66 ? -26.183 -10.687 -7.910 1.00 30.91 66 ALA A C 1
ATOM 517 O O . ALA A 1 66 ? -25.618 -9.609 -8.047 1.00 30.91 66 ALA A O 1
ATOM 518 N N . LEU A 1 67 ? -26.989 -11.055 -8.919 1.00 37.69 67 LEU A N 1
ATOM 519 C CA . LEU A 1 67 ? -28.254 -11.804 -9.026 1.00 37.69 67 LEU A CA 1
ATOM 520 C C . LEU A 1 67 ? -28.632 -11.883 -10.530 1.00 37.69 67 LEU A C 1
ATOM 522 O O . LEU A 1 67 ? -28.406 -10.915 -11.249 1.00 37.69 67 LEU A O 1
ATOM 526 N N . LEU A 1 68 ? -29.340 -12.931 -10.961 1.00 28.45 68 LEU A N 1
ATOM 527 C CA . LEU A 1 68 ? -30.300 -12.947 -12.089 1.00 28.45 68 LEU A CA 1
ATOM 528 C C . LEU A 1 68 ? -31.329 -14.049 -11.747 1.00 28.45 68 LEU A C 1
ATOM 530 O O . LEU A 1 68 ? -30.910 -15.109 -11.307 1.00 28.45 68 LEU A O 1
ATOM 534 N N . ASN A 1 69 ? -32.655 -13.970 -11.886 1.00 31.28 69 ASN A N 1
ATOM 535 C CA . ASN A 1 69 ? -33.644 -12.961 -12.271 1.00 31.28 69 ASN A CA 1
ATOM 536 C C . ASN A 1 69 ? -35.030 -13.525 -11.832 1.00 31.28 69 ASN A C 1
ATOM 538 O O . ASN A 1 69 ? -35.234 -14.730 -11.921 1.00 31.28 69 ASN A O 1
ATOM 542 N N . GLY A 1 70 ? -35.995 -12.672 -11.458 1.00 27.98 70 GLY A N 1
ATOM 543 C CA . GLY A 1 70 ? -37.429 -12.876 -11.768 1.00 27.98 70 GLY A CA 1
ATOM 544 C C . GLY A 1 70 ? -38.331 -13.807 -10.920 1.00 27.98 70 GLY A C 1
ATOM 545 O O . GLY A 1 70 ? -38.525 -14.966 -11.257 1.00 27.98 70 GLY A O 1
ATOM 546 N N . ASP A 1 71 ? -39.025 -13.186 -9.956 1.00 26.25 71 ASP A N 1
ATOM 547 C CA . ASP A 1 71 ? -40.497 -13.177 -9.757 1.00 26.25 71 ASP A CA 1
ATOM 548 C C . ASP A 1 71 ? -41.273 -14.385 -9.154 1.00 26.25 71 ASP A C 1
ATOM 550 O O . ASP A 1 71 ? -41.652 -15.330 -9.843 1.00 26.25 71 ASP A O 1
ATOM 554 N N . ARG A 1 72 ? -41.640 -14.273 -7.860 1.00 25.11 72 ARG A N 1
ATOM 555 C CA . ARG A 1 72 ? -43.032 -14.164 -7.339 1.00 25.11 72 ARG A CA 1
ATOM 556 C C . ARG A 1 72 ? -43.058 -14.197 -5.795 1.00 25.11 72 ARG A C 1
ATOM 558 O O . ARG A 1 72 ? -42.646 -15.165 -5.167 1.00 25.11 72 ARG A O 1
ATOM 565 N N . MET A 1 73 ? -43.605 -13.137 -5.196 1.00 35.53 73 MET A N 1
ATOM 566 C CA . MET A 1 73 ? -44.152 -13.073 -3.820 1.00 35.53 73 MET A CA 1
ATOM 567 C C . M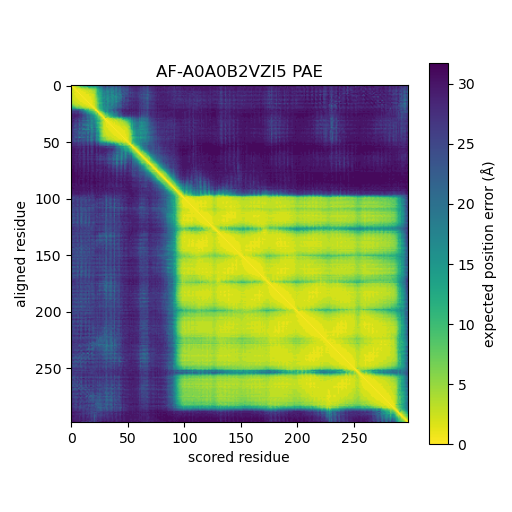ET A 1 73 ? -45.274 -14.133 -3.624 1.00 35.53 73 MET A C 1
ATOM 569 O O . MET A 1 73 ? -45.862 -14.517 -4.641 1.00 35.53 73 MET A O 1
ATOM 573 N N . PRO A 1 74 ? -45.670 -14.559 -2.389 1.00 36.47 74 PRO A N 1
ATOM 574 C CA . PRO A 1 74 ? -46.079 -13.611 -1.340 1.00 36.47 74 PRO A CA 1
ATOM 575 C C . PRO A 1 74 ? -45.953 -14.005 0.161 1.00 36.47 74 PRO A C 1
ATOM 577 O O . PRO A 1 74 ? -45.896 -15.168 0.541 1.00 36.47 74 PRO A O 1
ATOM 580 N N . ASN A 1 75 ? -46.095 -12.952 0.983 1.00 22.88 75 ASN A N 1
ATOM 581 C CA . ASN A 1 75 ? -46.701 -12.874 2.329 1.00 22.88 75 ASN A CA 1
ATOM 582 C C . ASN A 1 75 ? -45.811 -12.869 3.600 1.00 22.88 75 ASN A C 1
ATOM 584 O O . ASN A 1 75 ? -45.255 -13.870 4.032 1.00 22.88 75 ASN A O 1
ATOM 588 N N . SER A 1 76 ? -45.824 -11.683 4.234 1.00 28.62 76 SER A N 1
ATOM 589 C CA . SER A 1 76 ? -45.606 -11.320 5.659 1.00 28.62 76 SER A CA 1
ATOM 590 C C . SER A 1 76 ? -46.319 -12.263 6.669 1.00 28.62 76 SER A C 1
ATOM 592 O O . SER A 1 76 ? -47.228 -12.963 6.218 1.00 28.62 76 SER A O 1
ATOM 594 N N . PRO A 1 77 ? -46.066 -12.241 8.015 1.00 34.50 77 PRO A N 1
ATOM 595 C CA . PRO A 1 77 ? -45.933 -11.020 8.838 1.00 34.50 77 PRO A CA 1
ATOM 596 C C . PRO A 1 77 ? -44.984 -11.015 10.073 1.00 34.50 77 PRO A C 1
ATOM 598 O O . PRO A 1 77 ? -44.670 -12.034 10.672 1.00 34.50 77 PRO A O 1
ATOM 601 N N . LEU A 1 78 ? -44.628 -9.782 10.473 1.00 31.78 78 LEU A N 1
ATOM 602 C CA . LEU A 1 78 ? -44.405 -9.241 11.833 1.00 31.78 78 LEU A CA 1
ATOM 603 C C . LEU A 1 78 ? -43.812 -10.133 12.951 1.00 31.78 78 LEU A C 1
ATOM 605 O O . LEU A 1 78 ? -44.511 -10.974 13.505 1.00 31.78 78 LEU A O 1
ATOM 609 N N . ALA A 1 79 ? -42.657 -9.721 13.500 1.00 24.44 79 ALA A N 1
ATOM 610 C CA . ALA A 1 79 ? -42.439 -9.734 14.955 1.00 24.44 79 ALA A CA 1
ATOM 611 C C . ALA A 1 79 ? -41.354 -8.742 15.427 1.00 24.44 79 ALA A C 1
ATOM 613 O O . ALA A 1 79 ? -40.183 -8.819 15.076 1.00 24.44 79 ALA A O 1
ATOM 614 N N . SER A 1 80 ? -41.794 -7.827 16.286 1.00 29.88 80 SER A N 1
ATOM 615 C CA . SER A 1 80 ? -41.024 -6.986 17.207 1.00 29.88 80 SER A CA 1
ATOM 616 C C . SER A 1 80 ? -40.142 -7.794 18.174 1.00 29.88 80 SER A C 1
ATOM 618 O O . SER A 1 80 ? -40.611 -8.805 18.696 1.00 29.88 80 SER A O 1
ATOM 620 N N . ARG A 1 81 ? -38.936 -7.289 18.502 1.00 26.81 81 ARG A N 1
ATOM 621 C CA . ARG A 1 81 ? -38.350 -7.221 19.871 1.00 26.81 81 ARG A CA 1
ATOM 622 C C . ARG A 1 81 ? -36.936 -6.618 19.818 1.00 26.81 81 ARG A C 1
ATOM 624 O O . ARG A 1 81 ? -36.040 -7.179 19.215 1.00 26.81 81 ARG A O 1
ATOM 631 N N . LYS A 1 82 ? -36.786 -5.356 20.233 1.00 25.03 82 LYS A N 1
ATOM 632 C CA . LYS A 1 82 ? -36.329 -4.893 21.564 1.00 25.03 82 LYS A CA 1
ATOM 633 C C . LYS A 1 82 ? -34.826 -5.080 21.827 1.00 25.03 82 LYS A C 1
ATOM 635 O O . LYS A 1 82 ? -34.368 -6.171 22.122 1.00 25.03 82 LYS A O 1
ATOM 640 N N . SER A 1 83 ? -34.137 -3.936 21.804 1.00 35.25 83 SER A N 1
ATOM 641 C CA . SER A 1 83 ? -33.142 -3.473 22.784 1.00 35.25 83 SER A CA 1
ATOM 642 C C . SER A 1 83 ? -32.895 -4.404 23.981 1.00 35.25 83 SER A C 1
ATOM 644 O O . SER A 1 83 ? -33.795 -4.633 24.790 1.00 35.25 83 SER A O 1
ATOM 646 N N . SER A 1 84 ? -31.634 -4.803 24.150 1.00 27.27 84 SER A N 1
ATOM 647 C CA . SER A 1 84 ? -31.035 -5.021 25.466 1.00 27.27 84 SER A CA 1
ATOM 648 C C . SER A 1 84 ? -29.540 -4.711 25.414 1.00 27.27 84 SER A C 1
ATOM 650 O O . SER A 1 84 ? -28.751 -5.399 24.772 1.00 27.27 84 SER A O 1
ATOM 652 N N . SER A 1 85 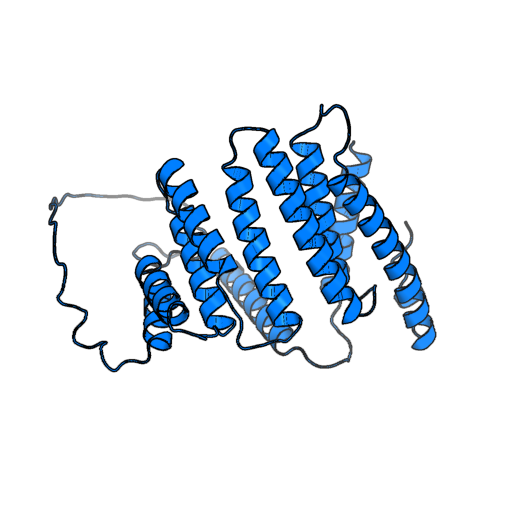? -29.192 -3.626 26.094 1.00 32.16 85 SER A N 1
ATOM 653 C CA . SER A 1 85 ? -27.858 -3.254 26.544 1.00 32.16 85 SER A CA 1
ATOM 654 C C . SER A 1 85 ? -27.230 -4.308 27.463 1.00 32.16 85 SER A C 1
ATOM 656 O O . SER A 1 85 ? -27.957 -4.978 28.190 1.00 32.16 85 SER A O 1
ATOM 658 N N . LEU A 1 86 ? -25.894 -4.269 27.548 1.00 36.84 86 LEU A N 1
ATOM 659 C CA . LEU A 1 86 ? -25.055 -4.762 28.652 1.00 36.84 86 LEU A CA 1
ATOM 660 C C . LEU A 1 86 ? -25.008 -6.283 28.851 1.00 36.84 86 LEU A C 1
ATOM 662 O O . LEU A 1 86 ? -25.848 -6.858 29.529 1.00 36.84 86 LEU A O 1
ATOM 666 N N . LEU A 1 87 ? -23.905 -6.884 28.396 1.00 30.53 87 LEU A N 1
ATOM 667 C CA . LEU A 1 87 ? -23.219 -7.950 29.130 1.00 30.53 87 LEU A CA 1
ATOM 668 C C . LEU A 1 87 ? -21.715 -7.866 28.848 1.00 30.53 87 LEU A C 1
ATOM 670 O O . LEU A 1 87 ? -21.127 -8.577 28.040 1.00 30.53 87 LEU A O 1
ATOM 674 N N . THR A 1 88 ? -21.103 -6.907 29.532 1.00 40.25 88 THR A N 1
ATOM 675 C CA . THR A 1 88 ? -19.699 -6.927 29.921 1.00 40.25 88 THR A CA 1
ATOM 676 C C . THR A 1 88 ? -19.431 -8.200 30.741 1.00 40.25 88 THR A C 1
ATOM 678 O O . THR A 1 88 ? -20.220 -8.548 31.616 1.00 40.25 88 THR A O 1
ATOM 681 N N . GLN A 1 89 ? -18.267 -8.821 30.516 1.00 33.22 89 GLN A N 1
ATOM 682 C CA . GLN A 1 89 ? -17.496 -9.545 31.545 1.00 33.22 89 GLN A CA 1
ATOM 683 C C . GLN A 1 89 ? -17.731 -11.053 31.781 1.00 33.22 89 GLN A C 1
ATOM 685 O O . GLN A 1 89 ? -17.202 -11.571 32.757 1.00 33.22 89 GLN A O 1
ATOM 690 N N . ALA A 1 90 ? -18.409 -11.786 30.888 1.00 31.61 90 ALA A N 1
ATOM 691 C CA . ALA A 1 90 ? -18.647 -13.233 31.080 1.00 31.61 90 ALA A CA 1
ATOM 692 C C . ALA A 1 90 ? -17.990 -14.193 30.059 1.00 31.61 90 ALA A C 1
ATOM 694 O O . ALA A 1 90 ? -18.139 -15.398 30.208 1.00 31.61 90 ALA A O 1
ATOM 695 N N . VAL A 1 91 ? -17.245 -13.711 29.053 1.00 36.97 91 VAL A N 1
ATOM 696 C CA . VAL A 1 91 ? -16.601 -14.581 28.027 1.00 36.97 91 VAL A CA 1
ATOM 697 C C . VAL A 1 91 ? -15.067 -14.622 28.155 1.00 36.97 91 VAL A C 1
ATOM 699 O O . VAL A 1 91 ? -14.388 -15.257 27.365 1.00 36.97 91 VAL A O 1
ATOM 702 N N . LEU A 1 92 ? -14.487 -13.971 29.168 1.00 42.31 92 LEU A N 1
ATOM 703 C CA . LEU A 1 92 ? -13.025 -13.897 29.323 1.00 42.31 92 LEU A CA 1
ATOM 704 C C . LEU A 1 92 ? -12.413 -15.025 30.172 1.00 42.31 92 LEU A C 1
ATOM 706 O O . LEU A 1 92 ? -11.193 -15.100 30.251 1.00 42.31 92 LEU A O 1
ATOM 710 N N . ASN A 1 93 ? -13.216 -15.897 30.791 1.00 38.09 93 ASN A N 1
ATOM 711 C CA . ASN A 1 93 ? -12.694 -16.854 31.777 1.00 38.09 93 ASN A CA 1
ATOM 712 C C . ASN A 1 93 ? -12.226 -18.201 31.193 1.00 38.09 93 ASN A C 1
ATOM 714 O O . ASN A 1 93 ? -11.524 -18.917 31.895 1.00 38.09 93 ASN A O 1
ATOM 718 N N . ASP A 1 94 ? -12.541 -18.527 29.934 1.00 44.28 94 ASP A N 1
ATOM 719 C CA . ASP A 1 94 ? -11.997 -19.727 29.260 1.00 44.28 94 ASP A CA 1
ATOM 720 C C . ASP A 1 94 ? -10.769 -19.420 28.375 1.00 44.28 94 ASP A C 1
ATOM 722 O O . ASP A 1 94 ? -10.094 -20.332 27.904 1.00 44.28 94 ASP A O 1
ATOM 726 N N . GLU A 1 95 ? -10.430 -18.140 28.166 1.00 52.25 95 GLU A N 1
ATOM 727 C CA . GLU A 1 95 ? -9.340 -17.706 27.271 1.00 52.25 95 GLU A CA 1
ATOM 728 C C . GLU A 1 95 ? -8.008 -17.438 27.997 1.00 52.25 95 GLU A C 1
ATOM 730 O O . GLU A 1 95 ? 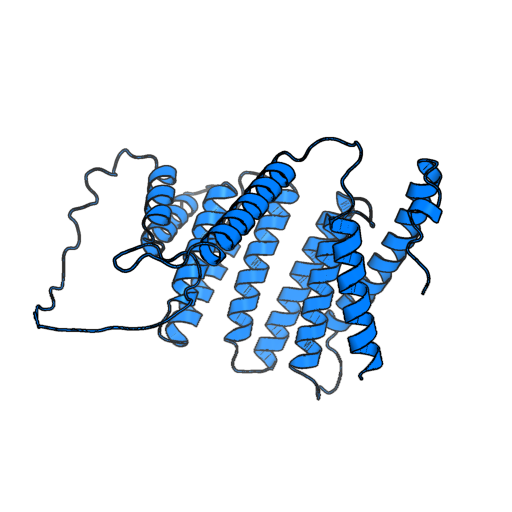-7.010 -17.134 27.350 1.00 52.25 95 GLU A O 1
ATOM 735 N N . GLU A 1 96 ? -7.950 -17.552 29.329 1.00 53.97 96 GLU A N 1
ATOM 736 C CA . GLU A 1 96 ? -6.776 -17.137 30.122 1.00 53.97 96 GLU A CA 1
ATOM 737 C C . GLU A 1 96 ? -5.529 -18.025 29.894 1.00 53.97 96 GLU A C 1
ATOM 739 O O . GLU A 1 96 ? -4.408 -17.590 30.149 1.00 53.97 96 GLU A O 1
ATOM 744 N N . ASN A 1 97 ? -5.711 -19.230 29.333 1.00 59.09 97 ASN A N 1
ATOM 745 C CA . ASN A 1 97 ? -4.637 -20.169 28.966 1.00 59.09 97 ASN A CA 1
ATOM 746 C C . ASN A 1 97 ? -4.474 -20.389 27.447 1.00 59.09 97 ASN A C 1
ATOM 748 O O . ASN A 1 97 ? -3.625 -21.185 27.044 1.00 59.09 97 ASN A O 1
ATOM 752 N N . ALA A 1 98 ? -5.286 -19.744 26.605 1.00 75.31 98 ALA A N 1
ATOM 753 C CA . ALA A 1 98 ? -5.196 -19.902 25.153 1.00 75.31 98 ALA A CA 1
ATOM 754 C C . ALA A 1 98 ? -4.046 -19.053 24.585 1.00 75.31 98 ALA A C 1
ATOM 756 O O . ALA A 1 98 ? -3.775 -17.961 25.091 1.00 75.31 98 ALA A O 1
ATOM 757 N N . ASP A 1 99 ? -3.370 -19.528 23.530 1.00 86.88 99 ASP A N 1
ATOM 758 C CA . ASP A 1 99 ? -2.339 -18.723 22.866 1.00 86.88 99 ASP A CA 1
ATOM 759 C C . ASP A 1 99 ? -2.993 -17.437 22.326 1.00 86.88 99 ASP A C 1
ATOM 761 O O . ASP A 1 99 ? -3.893 -17.515 21.485 1.00 86.88 99 ASP A O 1
ATOM 765 N 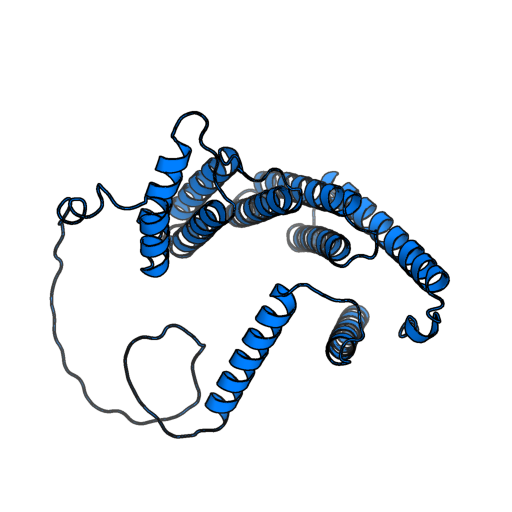N . PRO A 1 100 ? -2.570 -16.237 22.765 1.00 88.00 100 PRO A N 1
ATOM 766 C CA . PRO A 1 100 ? -3.140 -14.978 22.295 1.00 88.00 100 PRO A CA 1
ATOM 767 C C . PRO A 1 100 ? -3.121 -14.826 20.767 1.00 88.00 100 PRO A C 1
ATOM 769 O O . PRO A 1 100 ? -3.988 -14.138 20.230 1.00 88.00 100 PRO A O 1
ATOM 772 N N . ARG A 1 101 ? -2.203 -15.486 20.045 1.00 90.06 101 ARG A N 1
ATOM 773 C CA . ARG A 1 101 ? -2.243 -15.524 18.573 1.00 90.06 101 ARG A CA 1
ATOM 774 C C . ARG A 1 101 ? -3.440 -16.310 18.033 1.00 90.06 101 ARG A C 1
ATOM 776 O O . ARG A 1 101 ? -4.089 -15.869 17.089 1.00 90.06 101 ARG A O 1
ATOM 783 N N . GLU A 1 102 ? -3.764 -17.452 18.635 1.00 90.75 102 GLU A N 1
ATOM 784 C CA . GLU A 1 102 ? -4.943 -18.248 18.269 1.00 90.75 102 GLU A CA 1
ATOM 785 C C . GLU A 1 102 ? -6.239 -17.501 18.577 1.00 90.75 102 GLU A C 1
ATOM 787 O O . GLU A 1 102 ? -7.153 -17.487 17.753 1.00 90.75 102 GLU A O 1
ATOM 792 N N . VAL A 1 103 ? -6.297 -16.810 19.719 1.00 90.88 103 VAL A N 1
ATOM 793 C CA . VAL A 1 103 ? -7.459 -15.981 20.069 1.00 90.88 103 VAL A CA 1
ATOM 794 C C . VAL A 1 103 ? -7.614 -14.815 19.086 1.00 90.88 103 VAL A C 1
ATOM 796 O O . VAL A 1 103 ? -8.737 -14.483 18.706 1.00 90.88 103 VAL A O 1
ATOM 799 N N . ALA A 1 104 ? -6.513 -14.206 18.629 1.00 90.12 104 ALA A N 1
ATOM 800 C CA . ALA A 1 104 ? -6.551 -13.153 17.614 1.00 90.12 104 ALA A CA 1
ATOM 801 C C . ALA A 1 104 ? -7.057 -13.665 16.255 1.00 90.12 104 ALA A C 1
ATOM 803 O O . ALA A 1 104 ? -7.910 -13.008 15.656 1.00 90.12 104 ALA A O 1
ATOM 804 N N . ARG A 1 105 ? -6.597 -14.844 15.806 1.00 91.62 105 ARG A N 1
ATOM 805 C CA . ARG A 1 105 ? -7.110 -15.516 14.597 1.00 91.62 105 ARG A CA 1
ATOM 806 C C . ARG A 1 105 ? -8.600 -15.805 14.703 1.00 91.62 105 ARG A C 1
ATOM 808 O O . ARG A 1 105 ? -9.371 -15.360 13.866 1.00 91.62 105 ARG A O 1
ATOM 815 N N . SER A 1 106 ? -9.026 -16.447 15.789 1.00 89.81 106 SER A N 1
ATOM 816 C CA . SER A 1 106 ? -10.441 -16.757 16.003 1.00 89.81 106 SER A CA 1
ATOM 817 C C . SER A 1 106 ? -11.310 -15.495 16.056 1.00 89.81 106 SER A C 1
ATOM 819 O O . SER A 1 106 ? -12.417 -15.478 15.522 1.00 89.81 106 SER A O 1
ATOM 821 N N . ALA A 1 107 ? -10.812 -14.409 16.657 1.00 90.19 107 ALA A N 1
ATOM 822 C CA . ALA A 1 107 ? -11.509 -13.127 16.656 1.00 90.19 107 ALA A CA 1
ATOM 823 C C . ALA A 1 107 ? -11.630 -12.527 15.247 1.00 90.19 107 ALA A C 1
ATOM 825 O O . ALA A 1 107 ? -12.665 -11.946 14.937 1.00 90.19 107 ALA A O 1
ATOM 826 N N . TYR A 1 108 ? -10.606 -12.674 14.404 1.00 91.69 108 TYR A N 1
ATOM 827 C CA . TYR A 1 108 ? -10.659 -12.260 13.003 1.00 91.69 108 TYR A CA 1
ATOM 828 C C . TYR A 1 108 ? -11.671 -13.094 12.206 1.00 91.69 108 TYR A C 1
ATOM 830 O O . TYR A 1 108 ? -12.555 -12.529 11.570 1.00 91.69 108 TYR A O 1
ATOM 838 N N . ASP A 1 109 ? -11.611 -14.423 12.325 1.00 93.38 109 ASP A N 1
ATOM 839 C CA . ASP A 1 109 ? -12.487 -15.365 11.609 1.00 93.38 109 ASP A CA 1
ATOM 840 C C . ASP A 1 109 ? -13.971 -15.233 11.997 1.00 93.38 109 ASP A C 1
ATOM 842 O O . ASP A 1 109 ? -14.860 -15.669 11.269 1.00 93.38 109 ASP A O 1
ATOM 846 N N . THR A 1 110 ? -14.249 -14.645 13.163 1.00 91.81 110 THR A N 1
ATOM 847 C CA . THR A 1 110 ? -15.606 -14.381 13.669 1.00 91.81 110 THR A CA 1
ATOM 848 C C . THR A 1 110 ? -16.057 -12.932 13.456 1.00 91.81 110 THR A C 1
ATOM 850 O O . THR A 1 110 ? -17.003 -12.485 14.107 1.00 91.81 110 THR A O 1
ATOM 853 N N . ASP A 1 111 ? -15.375 -12.188 12.576 1.00 93.31 111 ASP A N 1
ATOM 854 C CA . ASP A 1 111 ? -15.616 -10.772 12.257 1.00 93.31 111 ASP A CA 1
ATOM 855 C C . ASP A 1 111 ? -15.564 -9.831 13.478 1.00 93.31 111 ASP A C 1
ATOM 857 O O . ASP A 1 111 ? -16.077 -8.709 13.474 1.00 93.31 111 ASP A O 1
ATOM 861 N N . ASN A 1 112 ? -14.903 -10.253 14.557 1.00 93.81 112 ASN A N 1
ATOM 862 C CA . ASN A 1 112 ? -14.688 -9.441 15.748 1.00 93.81 112 ASN A CA 1
ATOM 863 C C . ASN A 1 112 ? -13.356 -8.681 15.660 1.00 93.81 112 ASN A C 1
ATOM 865 O O . ASN A 1 112 ? -12.452 -8.831 16.491 1.00 93.81 112 ASN A O 1
ATOM 869 N N . TYR A 1 113 ? -13.252 -7.820 14.649 1.00 94.38 113 TYR A N 1
ATOM 870 C CA . TYR A 1 113 ? -12.036 -7.072 14.313 1.00 94.38 113 TYR A CA 1
ATOM 871 C C . TYR A 1 113 ? -11.519 -6.206 15.474 1.00 94.38 113 TYR A C 1
ATOM 873 O O . TYR A 1 113 ? -10.319 -6.149 15.736 1.00 94.38 113 TYR A O 1
ATOM 881 N N . ALA A 1 114 ? -12.417 -5.593 16.255 1.00 94.12 114 ALA A N 1
ATOM 882 C CA . ALA A 1 114 ? -12.032 -4.808 17.429 1.00 94.12 114 ALA A CA 1
ATOM 883 C C . ALA A 1 114 ? -11.388 -5.667 18.534 1.00 94.12 114 ALA A C 1
ATOM 885 O O . ALA A 1 114 ? -10.487 -5.197 19.235 1.00 94.12 114 ALA A O 1
ATOM 886 N N . LYS A 1 115 ? -11.837 -6.919 18.713 1.00 93.44 115 LYS A N 1
ATOM 887 C CA . LYS A 1 115 ? -11.192 -7.868 19.632 1.00 93.44 115 LYS A CA 1
ATOM 888 C C . LYS A 1 115 ? -9.829 -8.297 19.085 1.00 93.44 115 LYS A C 1
ATOM 890 O O . LYS A 1 115 ? -8.873 -8.280 19.856 1.00 93.44 115 LYS A O 1
ATOM 895 N N . CYS A 1 116 ? -9.733 -8.598 17.787 1.00 95.00 116 CYS A N 1
ATOM 896 C CA . CYS A 1 116 ? -8.478 -8.961 17.120 1.00 95.00 116 CYS A CA 1
ATOM 897 C C . CYS A 1 116 ? -7.391 -7.890 17.337 1.00 95.00 116 CYS A C 1
ATOM 899 O O . CYS A 1 116 ? -6.345 -8.184 17.920 1.00 95.00 116 CYS A O 1
ATOM 901 N N . ILE A 1 117 ? -7.693 -6.626 17.013 1.00 96.00 117 ILE A N 1
ATOM 902 C CA . ILE A 1 117 ? -6.784 -5.480 17.204 1.00 96.00 117 ILE A CA 1
ATOM 903 C C . ILE A 1 117 ? -6.316 -5.384 18.657 1.00 96.00 117 ILE A C 1
ATOM 905 O O . ILE A 1 117 ? -5.120 -5.345 18.929 1.00 96.00 117 ILE A O 1
ATOM 909 N N . ARG A 1 118 ? -7.252 -5.405 19.616 1.00 95.81 118 ARG A N 1
ATOM 910 C CA . ARG A 1 118 ? -6.921 -5.265 21.045 1.00 95.81 118 ARG A CA 1
ATOM 911 C C . ARG A 1 118 ? -5.993 -6.364 21.550 1.00 95.81 118 ARG A C 1
ATOM 913 O O . ARG A 1 118 ? -5.201 -6.108 22.452 1.00 95.81 118 ARG A O 1
ATOM 920 N N . ILE A 1 119 ? -6.123 -7.588 21.044 1.00 94.12 119 ILE A N 1
ATOM 921 C CA . ILE A 1 119 ? -5.245 -8.697 21.433 1.00 94.12 119 ILE A CA 1
ATOM 922 C C . ILE A 1 119 ? -3.845 -8.475 20.857 1.00 94.12 119 ILE A C 1
ATOM 924 O O . ILE A 1 119 ? -2.864 -8.576 21.593 1.00 94.12 119 ILE A O 1
ATOM 928 N N . ILE A 1 120 ? -3.753 -8.113 19.577 1.00 94.12 120 ILE A N 1
ATOM 929 C CA . ILE A 1 120 ? -2.473 -7.920 18.888 1.00 94.12 120 ILE A CA 1
ATOM 930 C C . ILE A 1 120 ? -1.716 -6.702 19.440 1.00 94.12 120 ILE A C 1
ATOM 932 O O . ILE A 1 120 ? -0.517 -6.786 19.700 1.00 94.12 120 ILE A O 1
ATOM 936 N N . GLU A 1 121 ? -2.397 -5.597 19.736 1.00 94.19 121 GLU A N 1
ATOM 937 C CA . GLU A 1 121 ? -1.769 -4.437 20.383 1.00 94.19 121 GLU A CA 1
ATOM 938 C C . GLU A 1 121 ? -1.263 -4.761 21.791 1.00 94.19 121 GLU A C 1
ATOM 940 O O . GLU A 1 121 ? -0.185 -4.317 22.180 1.00 94.19 121 GLU A O 1
ATOM 945 N N . LYS A 1 122 ? -1.990 -5.589 22.555 1.00 92.31 122 LYS A N 1
ATOM 946 C CA . LYS A 1 122 ? -1.511 -6.076 23.859 1.00 92.31 122 LYS A CA 1
ATOM 947 C C . LYS A 1 122 ? -0.272 -6.958 23.733 1.00 92.31 122 LYS A C 1
ATOM 949 O O . LYS A 1 122 ? 0.562 -6.945 24.637 1.00 92.31 122 LYS A O 1
ATOM 954 N N . LEU A 1 123 ? -0.154 -7.733 22.654 1.00 90.00 123 LEU A N 1
ATOM 955 C CA . LEU A 1 123 ? 1.060 -8.498 22.368 1.00 90.00 123 LEU A CA 1
ATOM 956 C C . LEU A 1 123 ? 2.241 -7.568 22.100 1.00 90.00 123 LEU A C 1
ATOM 958 O O . LEU A 1 123 ? 3.305 -7.766 22.684 1.00 90.00 123 LEU A O 1
ATOM 962 N N . LEU A 1 124 ? 2.027 -6.538 21.283 1.00 90.75 124 LEU A N 1
ATOM 963 C CA . LEU A 1 124 ? 3.049 -5.562 20.913 1.00 90.75 124 LEU A CA 1
ATOM 964 C C . LEU A 1 124 ? 3.451 -4.637 22.077 1.00 90.75 124 LEU A C 1
ATOM 966 O O . LEU A 1 124 ? 4.585 -4.178 22.132 1.00 90.75 124 LEU A O 1
ATOM 970 N N . ALA A 1 125 ? 2.553 -4.395 23.037 1.00 89.06 125 ALA A N 1
ATOM 971 C CA . ALA A 1 125 ? 2.818 -3.563 24.213 1.00 89.06 125 ALA A CA 1
ATOM 972 C C . ALA A 1 125 ? 3.809 -4.183 25.219 1.00 89.06 125 ALA A C 1
ATOM 974 O O . ALA A 1 125 ? 4.240 -3.501 26.151 1.00 89.06 125 ALA A O 1
ATOM 975 N N . LYS A 1 126 ? 4.167 -5.466 25.072 1.00 87.88 126 LYS A N 1
ATOM 976 C CA . LYS A 1 126 ? 5.198 -6.100 25.904 1.00 87.88 126 LYS A CA 1
ATOM 977 C C . LYS A 1 126 ? 6.577 -5.572 25.502 1.00 87.88 126 LYS A C 1
ATOM 979 O O . LYS A 1 126 ? 6.886 -5.439 24.322 1.00 87.88 126 LYS A O 1
ATOM 984 N N . GLU A 1 127 ? 7.421 -5.274 26.485 1.00 77.56 127 GLU A N 1
ATOM 985 C CA . GLU A 1 127 ? 8.745 -4.700 26.230 1.00 77.56 127 GLU A CA 1
ATOM 986 C C . GLU A 1 127 ? 9.593 -5.624 25.339 1.00 77.56 127 GLU A C 1
ATOM 988 O O . GLU A 1 127 ? 9.719 -6.819 25.602 1.00 77.56 127 GLU A O 1
ATOM 993 N N . GLY A 1 128 ? 10.142 -5.070 24.252 1.00 80.12 128 GLY A N 1
ATOM 994 C CA . GLY A 1 128 ? 10.935 -5.824 23.276 1.00 80.12 128 GLY A CA 1
ATOM 995 C C . GLY A 1 128 ? 10.134 -6.785 22.391 1.00 80.12 128 GLY A C 1
ATOM 996 O O . GLY A 1 128 ? 10.746 -7.559 21.656 1.00 80.12 128 GLY A O 1
ATOM 997 N N . ALA A 1 129 ? 8.798 -6.753 22.436 1.00 87.25 129 ALA A N 1
ATOM 998 C CA . ALA A 1 129 ? 7.974 -7.616 21.605 1.00 87.25 129 ALA A CA 1
ATOM 999 C C . ALA A 1 129 ? 8.197 -7.349 20.114 1.00 87.25 129 ALA A C 1
ATOM 1001 O O . ALA A 1 129 ? 8.281 -6.207 19.657 1.00 87.25 129 ALA A O 1
ATOM 1002 N N . GLN A 1 130 ? 8.256 -8.443 19.366 1.00 91.00 130 GLN A N 1
ATOM 1003 C CA . GLN A 1 130 ? 8.274 -8.446 17.915 1.00 91.00 130 GLN A CA 1
ATOM 1004 C C . GLN A 1 130 ? 7.038 -9.179 17.410 1.00 91.00 130 GLN A C 1
ATOM 1006 O O . GLN A 1 130 ? 6.585 -10.152 18.020 1.00 91.00 130 GLN A O 1
ATOM 1011 N N . LEU A 1 131 ? 6.507 -8.700 16.293 1.00 90.69 131 LEU A N 1
ATOM 1012 C CA . LEU A 1 131 ? 5.338 -9.263 15.643 1.00 90.69 131 LEU A CA 1
ATOM 1013 C C . LEU A 1 131 ? 5.771 -10.058 14.411 1.00 90.69 131 LEU A C 1
ATOM 1015 O O . LEU A 1 131 ? 6.659 -9.636 13.678 1.00 90.69 131 LEU A O 1
ATOM 1019 N N . ASP A 1 132 ? 5.158 -11.209 14.174 1.00 90.75 132 ASP A N 1
ATOM 1020 C CA . ASP A 1 132 ? 5.295 -11.889 12.886 1.00 90.75 132 ASP A CA 1
ATOM 1021 C C . ASP A 1 132 ? 4.411 -11.204 11.821 1.00 90.75 132 ASP A C 1
ATOM 1023 O O . ASP A 1 132 ? 3.491 -10.440 12.138 1.00 90.75 132 ASP A O 1
ATOM 1027 N N . CYS A 1 133 ? 4.704 -11.445 10.539 1.00 90.56 133 CYS A N 1
ATOM 1028 C CA . CYS A 1 133 ? 3.955 -10.828 9.440 1.00 90.56 133 CYS A CA 1
ATOM 1029 C C . CYS A 1 133 ? 2.473 -11.232 9.429 1.00 90.56 133 CYS A C 1
ATOM 1031 O O . CYS A 1 133 ? 1.631 -10.442 9.007 1.00 90.56 133 CYS A O 1
ATOM 1033 N N . GLU A 1 134 ? 2.144 -12.438 9.902 1.00 92.25 134 GLU A N 1
ATOM 1034 C CA . GLU A 1 134 ? 0.763 -12.921 9.989 1.00 92.25 134 GLU A CA 1
ATOM 1035 C C . GLU A 1 134 ? -0.052 -12.053 10.953 1.00 92.25 134 GLU A C 1
ATOM 1037 O O . GLU A 1 134 ? -1.079 -11.495 10.569 1.00 92.25 134 GLU A O 1
ATOM 1042 N N . MET A 1 135 ? 0.424 -11.871 12.188 1.00 92.19 135 MET A N 1
ATOM 1043 C CA . MET A 1 135 ? -0.266 -11.043 13.173 1.00 92.19 135 MET A CA 1
ATOM 1044 C C . MET A 1 135 ? -0.296 -9.567 12.751 1.00 92.19 135 MET A C 1
ATOM 1046 O O . MET A 1 135 ? -1.282 -8.877 13.013 1.00 92.19 135 MET A O 1
ATOM 1050 N N . MET A 1 136 ? 0.742 -9.066 12.070 1.00 95.44 136 MET A N 1
ATOM 1051 C CA . MET A 1 136 ? 0.704 -7.719 11.489 1.00 95.44 136 MET A CA 1
ATOM 1052 C C . MET A 1 136 ? -0.442 -7.587 10.477 1.00 95.44 136 MET A C 1
ATOM 1054 O O . MET A 1 136 ? -1.221 -6.638 10.578 1.00 95.44 136 MET A O 1
ATOM 1058 N N . ASN A 1 137 ? -0.569 -8.538 9.546 1.00 93.56 137 ASN A N 1
ATOM 1059 C CA . ASN A 1 137 ? -1.623 -8.537 8.531 1.00 93.56 137 ASN A CA 1
ATOM 1060 C C . ASN A 1 137 ? -3.014 -8.621 9.146 1.00 93.56 137 ASN A C 1
ATOM 1062 O O . ASN A 1 137 ? -3.871 -7.816 8.805 1.00 93.56 137 ASN A O 1
ATOM 1066 N N . LEU A 1 138 ? -3.232 -9.536 10.095 1.00 93.12 138 LEU A N 1
ATOM 1067 C CA . LEU A 1 138 ? -4.532 -9.676 10.756 1.00 93.12 138 LEU A CA 1
ATOM 1068 C C . LEU A 1 138 ? -4.965 -8.371 11.429 1.00 93.12 138 LEU A C 1
ATOM 1070 O O . LEU A 1 138 ? -6.125 -7.968 11.324 1.00 93.12 138 LEU A O 1
ATOM 1074 N N . CYS A 1 139 ? -4.034 -7.679 12.092 1.00 95.38 139 CYS A N 1
ATOM 1075 C CA . CYS A 1 139 ? -4.314 -6.383 12.702 1.00 95.38 139 CYS A CA 1
ATOM 1076 C C . CYS A 1 139 ? -4.572 -5.303 11.643 1.00 95.38 139 CYS A C 1
ATOM 1078 O O . CYS A 1 139 ? -5.527 -4.538 11.764 1.00 95.38 139 CYS A O 1
ATOM 1080 N N . HIS A 1 140 ? -3.751 -5.257 10.589 1.00 95.62 140 HIS A N 1
ATOM 1081 C CA . HIS A 1 140 ? -3.905 -4.332 9.468 1.00 95.62 140 HIS A CA 1
ATOM 1082 C C . HIS A 1 140 ? -5.277 -4.475 8.791 1.00 95.62 140 HIS A C 1
ATOM 1084 O O . HIS A 1 140 ? -5.998 -3.486 8.654 1.00 95.62 140 HIS A O 1
ATOM 1090 N N . ASP A 1 141 ? -5.672 -5.698 8.446 1.00 95.75 141 ASP A N 1
ATOM 1091 C CA . ASP A 1 141 ? -6.954 -5.997 7.812 1.00 95.75 141 ASP A CA 1
ATOM 1092 C C . ASP A 1 141 ? -8.128 -5.715 8.753 1.00 95.75 141 ASP A C 1
ATOM 1094 O O . ASP A 1 141 ? -9.137 -5.145 8.337 1.00 95.75 141 ASP A O 1
ATOM 1098 N N . SER A 1 142 ? -7.983 -6.031 10.044 1.00 95.38 142 SER A N 1
ATOM 1099 C CA . SER A 1 142 ? -8.983 -5.678 11.057 1.00 95.38 142 SER A CA 1
ATOM 1100 C C . SER A 1 142 ? -9.188 -4.166 11.142 1.00 95.38 142 SER A C 1
ATOM 1102 O O . SER A 1 142 ? -10.326 -3.701 11.198 1.00 95.38 142 SER A O 1
ATOM 1104 N N . TYR A 1 143 ? -8.099 -3.389 11.130 1.00 97.56 143 TYR A N 1
ATOM 1105 C CA . TYR A 1 143 ? -8.155 -1.928 11.116 1.00 97.56 143 TYR A CA 1
ATOM 1106 C C . TYR A 1 143 ? -8.865 -1.407 9.868 1.00 97.56 143 TYR A C 1
ATOM 1108 O O . TYR A 1 143 ? -9.748 -0.555 9.973 1.00 97.56 143 TYR A O 1
ATOM 1116 N N . LYS A 1 144 ? -8.528 -1.954 8.698 1.00 95.94 144 LYS A N 1
ATOM 1117 C CA . LYS A 1 144 ? -9.168 -1.614 7.426 1.00 95.94 144 LYS A CA 1
ATOM 1118 C C . LYS A 1 144 ? -10.681 -1.833 7.482 1.00 95.94 144 LYS A C 1
ATOM 1120 O O . LYS A 1 144 ? -11.435 -0.918 7.162 1.00 95.94 144 LYS A O 1
ATOM 1125 N N . LYS A 1 145 ? -11.128 -2.983 7.997 1.00 95.81 145 LYS A N 1
ATOM 1126 C CA . LYS A 1 145 ? -12.556 -3.306 8.147 1.00 95.81 145 LYS A CA 1
ATOM 1127 C C . LYS A 1 145 ? -13.298 -2.335 9.057 1.00 95.81 145 LYS A C 1
ATOM 1129 O O . LYS A 1 145 ? -14.317 -1.783 8.657 1.00 95.81 145 LYS A O 1
ATOM 1134 N N . ILE A 1 146 ? -12.767 -2.035 10.242 1.00 96.06 146 ILE A N 1
ATOM 1135 C CA . ILE A 1 146 ? -13.448 -1.100 11.154 1.00 96.06 146 ILE A CA 1
ATOM 1136 C C . ILE A 1 146 ? -13.448 0.348 10.639 1.00 96.06 146 ILE A C 1
ATOM 1138 O O . ILE A 1 146 ? -14.349 1.116 10.970 1.00 96.06 146 ILE A O 1
ATOM 1142 N N . VAL A 1 147 ? -12.450 0.741 9.839 1.00 95.00 147 VAL A N 1
ATOM 1143 C CA . VAL A 1 147 ? -12.396 2.053 9.171 1.00 95.00 147 VAL A CA 1
ATOM 1144 C C . VAL A 1 147 ? -13.456 2.138 8.067 1.00 95.00 147 VAL A C 1
ATOM 1146 O O . VAL A 1 147 ? -14.139 3.163 7.955 1.00 95.00 147 VAL A O 1
ATOM 1149 N N . GLU A 1 148 ? -13.615 1.074 7.277 1.00 92.88 148 GLU A N 1
ATOM 1150 C CA . GLU A 1 148 ? -14.659 0.946 6.251 1.00 92.88 148 GLU A CA 1
ATOM 1151 C C . GLU A 1 148 ? -16.062 1.018 6.880 1.00 92.88 148 GLU A C 1
ATOM 1153 O O . GLU A 1 148 ? -16.893 1.814 6.432 1.00 92.88 148 GLU A O 1
ATOM 1158 N N . ASP A 1 149 ? -16.276 0.288 7.978 1.00 93.44 149 ASP A N 1
ATOM 1159 C CA . ASP A 1 149 ? -17.553 0.208 8.702 1.00 93.44 149 ASP A CA 1
ATOM 1160 C C . ASP A 1 149 ? -17.873 1.454 9.548 1.00 93.44 149 ASP A C 1
ATOM 1162 O O . ASP A 1 149 ? -18.987 1.604 10.062 1.00 93.44 149 ASP A O 1
ATOM 1166 N N . ALA A 1 150 ? -16.919 2.379 9.703 1.00 93.56 150 ALA A N 1
ATOM 1167 C CA . ALA A 1 150 ? -17.117 3.593 10.483 1.00 93.56 150 ALA A CA 1
ATOM 1168 C C . ALA A 1 150 ? -18.231 4.467 9.883 1.00 93.56 150 ALA A C 1
ATOM 1170 O O . ALA A 1 150 ? -18.151 4.921 8.735 1.00 93.56 150 ALA A O 1
ATOM 1171 N N . VAL A 1 151 ? -19.244 4.769 10.703 1.00 91.94 151 VAL A N 1
ATOM 1172 C CA . VAL A 1 151 ? -20.451 5.506 10.285 1.00 91.94 151 VAL A CA 1
ATOM 1173 C C . VAL A 1 151 ? -20.155 6.987 10.053 1.00 91.94 151 VAL A C 1
ATOM 1175 O O . VAL A 1 151 ? -20.772 7.630 9.205 1.00 91.94 151 VAL A O 1
ATOM 1178 N N . THR A 1 152 ? -19.222 7.554 10.821 1.00 92.44 152 THR A N 1
ATOM 1179 C CA . THR A 1 152 ? -18.908 8.986 10.761 1.00 92.44 152 THR A CA 1
ATOM 1180 C C . THR A 1 152 ? -17.477 9.230 10.308 1.00 92.44 152 THR A C 1
ATOM 1182 O O . THR A 1 152 ? -16.552 8.537 10.721 1.00 92.44 152 THR A O 1
ATOM 1185 N N . GLU A 1 153 ? -17.264 10.296 9.534 1.00 90.25 153 GLU A N 1
ATOM 1186 C CA . GLU A 1 153 ? -15.922 10.729 9.116 1.00 90.25 153 GLU A CA 1
ATOM 1187 C C . GLU A 1 153 ? -15.011 11.012 10.326 1.00 90.25 153 GLU A C 1
ATOM 1189 O O . GLU A 1 153 ? -13.827 10.697 10.313 1.00 90.25 153 GLU A O 1
ATOM 1194 N N . LYS A 1 154 ? -15.568 11.552 11.421 1.00 91.50 154 LYS A N 1
ATOM 1195 C CA . LYS A 1 154 ? -14.818 11.821 12.659 1.00 91.50 154 LYS A CA 1
ATOM 1196 C C . LYS A 1 154 ? -14.305 10.539 13.312 1.00 91.50 154 LYS A C 1
ATOM 1198 O O . LYS A 1 154 ? -13.199 10.528 13.845 1.00 91.50 154 LYS A O 1
ATOM 1203 N N . GLU A 1 155 ? -15.127 9.497 13.338 1.00 93.81 155 GLU A N 1
ATOM 1204 C CA . GLU A 1 155 ? -14.736 8.183 13.840 1.00 93.81 155 GLU A CA 1
ATOM 1205 C C . GLU A 1 155 ? -13.714 7.537 12.912 1.00 93.81 155 GLU A C 1
ATOM 1207 O O . GLU A 1 155 ? -12.650 7.141 13.378 1.00 93.81 155 GLU A O 1
ATOM 1212 N N . ARG A 1 156 ? -13.972 7.561 11.601 1.00 94.75 156 ARG A N 1
ATOM 1213 C CA . ARG A 1 156 ? -13.054 7.050 10.585 1.00 94.75 156 ARG A CA 1
ATOM 1214 C C . ARG A 1 156 ? -11.658 7.665 10.706 1.00 94.75 156 ARG A C 1
ATOM 1216 O O . ARG A 1 156 ? -10.676 6.938 10.792 1.00 94.75 156 ARG A O 1
ATOM 1223 N N . SER A 1 157 ? -11.566 8.989 10.839 1.00 92.25 157 SER A N 1
ATOM 1224 C CA . SER A 1 157 ? -10.288 9.690 11.026 1.00 92.25 157 SER A CA 1
ATOM 1225 C C . SER A 1 157 ? -9.557 9.285 12.310 1.00 92.25 157 SER A C 1
ATOM 1227 O O . SER A 1 157 ? -8.330 9.210 12.314 1.00 92.25 157 SER A O 1
ATOM 1229 N N . LYS A 1 158 ? -10.281 8.998 13.401 1.00 94.88 158 LYS A N 1
ATOM 1230 C CA . LYS A 1 158 ? -9.670 8.490 14.642 1.00 94.88 158 LYS A CA 1
ATOM 1231 C C . LYS A 1 158 ? -9.151 7.066 14.476 1.00 94.88 158 LYS A C 1
ATOM 1233 O O . LYS A 1 158 ? -8.045 6.783 14.918 1.00 94.88 158 LYS A O 1
ATOM 1238 N N . LEU A 1 159 ? -9.927 6.195 13.834 1.00 95.88 159 LEU A N 1
ATOM 1239 C CA . LEU A 1 159 ? -9.526 4.814 13.577 1.00 95.88 159 LEU A CA 1
ATOM 1240 C C . LEU A 1 159 ? -8.305 4.754 12.649 1.00 95.88 159 LEU A C 1
ATOM 1242 O O . LEU A 1 159 ? -7.367 4.023 12.943 1.00 95.88 159 LEU A O 1
ATOM 1246 N N . CYS A 1 160 ? -8.247 5.593 11.610 1.00 94.75 160 CYS A N 1
ATOM 1247 C CA . CYS A 1 160 ? -7.053 5.735 10.773 1.00 94.75 160 CYS A CA 1
ATOM 1248 C C . CYS A 1 160 ? -5.833 6.252 11.554 1.00 94.75 160 CYS A C 1
ATOM 1250 O O . CYS A 1 160 ? -4.708 5.875 11.243 1.00 94.75 160 CYS A O 1
ATOM 1252 N N . GLU A 1 161 ? -6.012 7.126 12.551 1.00 93.94 161 GLU A N 1
ATOM 1253 C CA . GLU A 1 161 ? -4.908 7.536 13.432 1.00 93.94 161 GLU A CA 1
ATOM 1254 C C . GLU A 1 161 ? -4.394 6.370 14.271 1.00 93.94 161 GLU A C 1
ATOM 1256 O O . GLU A 1 161 ? -3.186 6.176 14.356 1.00 93.94 161 GLU A O 1
ATOM 1261 N N . TRP A 1 162 ? -5.290 5.581 14.863 1.00 96.50 162 TRP A N 1
ATOM 1262 C CA . TRP A 1 162 ? -4.897 4.407 15.643 1.00 96.50 162 TRP A CA 1
ATOM 1263 C C . TRP A 1 162 ? -4.197 3.361 14.778 1.00 96.50 162 TRP A C 1
ATOM 1265 O O . TRP A 1 162 ? -3.139 2.873 15.161 1.00 96.50 162 TRP A O 1
ATOM 1275 N N . TRP A 1 163 ? -4.706 3.117 13.570 1.00 97.56 163 TRP A N 1
ATOM 1276 C CA . TRP A 1 163 ? -4.066 2.239 12.596 1.00 97.56 163 TRP A CA 1
ATOM 1277 C C . TRP A 1 163 ? -2.644 2.692 12.244 1.00 97.56 163 TRP A C 1
ATOM 1279 O O . TRP A 1 163 ? -1.708 1.892 12.262 1.00 97.56 163 TRP A O 1
ATOM 1289 N N . ARG A 1 164 ? -2.463 3.993 11.988 1.00 95.69 164 ARG A N 1
ATOM 1290 C CA . ARG A 1 164 ? -1.153 4.591 11.708 1.00 95.69 164 ARG A CA 1
ATOM 1291 C C . ARG A 1 164 ? -0.195 4.413 12.886 1.00 95.69 164 ARG A C 1
ATOM 1293 O O . ARG A 1 164 ? 0.931 3.970 12.691 1.00 95.69 164 ARG A O 1
ATOM 1300 N N . LEU A 1 165 ? -0.649 4.734 14.101 1.00 95.25 165 LEU A N 1
ATOM 1301 C CA . LEU A 1 165 ? 0.147 4.583 15.321 1.00 95.25 165 LEU A CA 1
ATOM 1302 C C . LEU A 1 165 ? 0.558 3.128 15.546 1.00 95.25 165 LEU A C 1
ATOM 1304 O O . LEU A 1 165 ? 1.714 2.874 15.869 1.00 95.25 165 LEU A O 1
ATOM 1308 N N . PHE A 1 166 ? -0.350 2.178 15.318 1.00 95.69 166 PHE A N 1
ATOM 1309 C CA . PHE A 1 166 ? -0.023 0.758 15.357 1.00 95.69 166 PHE A CA 1
ATOM 1310 C C . PHE A 1 166 ? 1.129 0.438 14.393 1.00 95.69 166 PHE A C 1
ATOM 1312 O O . PHE A 1 166 ? 2.174 -0.032 14.841 1.00 95.69 166 PHE A O 1
ATOM 1319 N N . LEU A 1 167 ? 1.004 0.774 13.104 1.00 95.44 167 LEU A N 1
ATOM 1320 C CA . LEU A 1 167 ? 2.029 0.477 12.091 1.00 95.44 167 LEU A CA 1
ATOM 1321 C C . LEU A 1 167 ? 3.383 1.162 12.356 1.00 95.44 167 LEU A C 1
ATOM 1323 O O . LEU A 1 167 ? 4.421 0.622 11.975 1.00 95.44 167 LEU A O 1
ATOM 1327 N N . ASP A 1 168 ? 3.399 2.321 13.018 1.00 93.06 168 ASP A N 1
ATOM 1328 C CA . ASP A 1 168 ? 4.638 2.992 13.440 1.00 93.06 168 ASP A CA 1
ATOM 1329 C C . ASP A 1 168 ? 5.337 2.277 14.606 1.00 93.06 168 ASP A C 1
ATOM 1331 O O . ASP A 1 168 ? 6.557 2.365 14.750 1.00 93.06 168 ASP A O 1
ATOM 1335 N N . THR A 1 169 ? 4.577 1.562 15.438 1.00 92.56 169 THR A N 1
ATOM 1336 C CA . THR A 1 169 ? 5.104 0.813 16.590 1.00 92.56 169 THR A CA 1
ATOM 1337 C C . THR A 1 169 ? 5.499 -0.624 16.258 1.00 92.56 169 THR A C 1
ATOM 1339 O O . THR A 1 169 ? 6.261 -1.231 17.015 1.00 92.56 169 THR A O 1
ATOM 1342 N N . VAL A 1 170 ? 5.017 -1.175 15.138 1.00 93.44 170 VAL A N 1
ATOM 1343 C CA . VAL A 1 170 ? 5.320 -2.548 14.719 1.00 93.44 170 VAL A CA 1
ATOM 1344 C C . VAL A 1 170 ? 6.822 -2.720 14.496 1.00 93.44 170 VAL A C 1
ATOM 1346 O O . VAL A 1 170 ? 7.452 -2.016 13.708 1.00 93.44 170 VAL A O 1
ATOM 1349 N N . ARG A 1 171 ? 7.384 -3.724 15.171 1.00 91.56 171 ARG A N 1
ATOM 1350 C CA . ARG A 1 171 ? 8.720 -4.261 14.909 1.00 91.56 171 ARG A CA 1
ATOM 1351 C C . ARG A 1 171 ? 8.557 -5.711 14.498 1.00 91.56 171 ARG A C 1
ATOM 1353 O O . ARG A 1 171 ? 8.052 -6.507 15.288 1.00 91.56 171 ARG A O 1
ATOM 1360 N N . LEU A 1 172 ? 8.949 -6.038 13.272 1.00 90.94 172 LEU A N 1
ATOM 1361 C CA . LEU A 1 172 ? 8.818 -7.400 12.772 1.00 90.94 172 LEU A CA 1
ATOM 1362 C C . LEU A 1 172 ? 9.900 -8.309 13.360 1.00 90.94 172 LEU A C 1
ATOM 1364 O O . LEU A 1 172 ? 11.029 -7.874 13.597 1.00 90.94 172 LEU A O 1
ATOM 1368 N N . SER A 1 173 ? 9.535 -9.561 13.633 1.00 89.44 173 SER A N 1
ATOM 1369 C CA . SER A 1 173 ? 10.484 -10.609 14.026 1.00 89.44 173 SER A CA 1
ATOM 1370 C C . SER A 1 173 ? 11.326 -11.073 12.840 1.00 89.44 173 SER A C 1
ATOM 1372 O O . SER A 1 173 ? 12.505 -11.382 13.004 1.00 89.44 173 SER A O 1
ATOM 1374 N N . ASP A 1 174 ? 10.732 -11.078 11.645 1.00 88.94 174 ASP A N 1
ATOM 1375 C CA . ASP A 1 174 ? 11.435 -11.288 10.387 1.00 88.94 174 ASP A CA 1
ATOM 1376 C C . ASP A 1 174 ? 12.083 -9.979 9.913 1.00 88.94 174 ASP A C 1
ATOM 1378 O O . ASP A 1 174 ? 11.418 -8.956 9.742 1.00 88.94 174 ASP A O 1
ATOM 1382 N N . THR A 1 175 ? 13.398 -10.019 9.702 1.00 87.75 175 THR A N 1
ATOM 1383 C CA . THR A 1 175 ? 14.189 -8.893 9.191 1.00 87.75 175 THR A CA 1
ATOM 1384 C C . THR A 1 175 ? 14.393 -8.954 7.678 1.00 87.75 175 THR A C 1
ATOM 1386 O O . THR A 1 175 ? 15.117 -8.117 7.134 1.00 87.75 175 THR A O 1
ATOM 1389 N N . SER A 1 176 ? 13.767 -9.916 6.992 1.00 89.81 176 SER A N 1
ATOM 1390 C CA . SER A 1 176 ? 13.821 -10.046 5.541 1.00 89.81 176 SER A CA 1
ATOM 1391 C C . SER A 1 176 ? 13.305 -8.791 4.833 1.00 89.81 176 SER A C 1
ATOM 1393 O O . SER A 1 176 ? 12.435 -8.064 5.316 1.00 89.81 176 SER A O 1
ATOM 1395 N N . HIS A 1 177 ? 13.837 -8.544 3.638 1.00 88.50 177 HIS A N 1
ATOM 1396 C CA . HIS A 1 177 ? 13.382 -7.438 2.803 1.00 88.50 177 HIS A CA 1
ATOM 1397 C C . HIS A 1 177 ? 11.912 -7.609 2.383 1.00 88.50 177 HIS A C 1
ATOM 1399 O O . HIS A 1 177 ? 11.197 -6.619 2.294 1.00 88.50 177 HIS A O 1
ATOM 1405 N N . ASP A 1 178 ? 11.432 -8.843 2.173 1.00 88.75 178 ASP A N 1
ATOM 1406 C CA . ASP A 1 178 ? 10.020 -9.095 1.849 1.00 88.75 178 ASP A CA 1
ATOM 1407 C C . ASP A 1 178 ? 9.101 -8.699 3.025 1.00 88.75 178 ASP A C 1
ATOM 1409 O O . ASP A 1 178 ? 8.083 -8.042 2.805 1.00 88.75 178 ASP A O 1
ATOM 1413 N N . ALA A 1 179 ? 9.491 -8.990 4.272 1.00 90.06 179 ALA A N 1
ATOM 1414 C CA . ALA A 1 179 ? 8.765 -8.552 5.467 1.00 90.06 179 ALA A CA 1
ATOM 1415 C C . ALA A 1 179 ? 8.758 -7.019 5.623 1.00 90.06 179 ALA A C 1
ATOM 1417 O O . ALA A 1 179 ? 7.722 -6.415 5.910 1.00 90.06 179 ALA A O 1
ATOM 1418 N N . GLN A 1 180 ? 9.893 -6.360 5.370 1.00 92.38 180 GLN A N 1
ATOM 1419 C CA . GLN A 1 180 ? 9.980 -4.894 5.383 1.00 92.38 180 GLN A CA 1
ATOM 1420 C C . GLN A 1 180 ? 9.102 -4.258 4.297 1.00 92.38 180 GLN A C 1
ATOM 1422 O O . GLN A 1 180 ? 8.356 -3.317 4.572 1.00 92.38 180 GLN A O 1
ATOM 1427 N N . LEU A 1 181 ? 9.132 -4.805 3.079 1.00 92.50 181 LEU A N 1
ATOM 1428 C CA . LEU A 1 181 ? 8.286 -4.367 1.969 1.00 92.50 181 LEU A CA 1
ATOM 1429 C C . LEU A 1 181 ? 6.800 -4.493 2.302 1.00 92.50 181 LEU A C 1
ATOM 1431 O O . LEU A 1 181 ? 6.018 -3.606 1.965 1.00 92.50 181 LEU A O 1
ATOM 1435 N N . GLN A 1 182 ? 6.417 -5.572 2.979 1.00 93.19 182 GLN A N 1
ATOM 1436 C CA . GLN A 1 182 ? 5.048 -5.796 3.418 1.00 93.19 182 GLN A CA 1
ATOM 1437 C C . GLN A 1 182 ? 4.597 -4.747 4.443 1.00 93.19 182 GLN A C 1
ATOM 1439 O O . GLN A 1 182 ? 3.500 -4.205 4.322 1.00 93.19 182 GLN A O 1
ATOM 1444 N N . LEU A 1 183 ? 5.453 -4.392 5.408 1.00 94.62 183 LEU A N 1
ATOM 1445 C CA . LEU A 1 183 ? 5.163 -3.308 6.349 1.00 94.62 183 LEU A CA 1
ATOM 1446 C C . LEU A 1 183 ? 5.011 -1.958 5.633 1.00 94.62 183 LEU A C 1
ATOM 1448 O O . LEU A 1 183 ? 4.101 -1.193 5.961 1.00 94.62 183 LEU A O 1
ATOM 1452 N N . ILE A 1 184 ? 5.866 -1.663 4.648 1.00 95.56 184 ILE A N 1
ATOM 1453 C CA . ILE A 1 184 ? 5.742 -0.445 3.836 1.00 95.56 184 ILE A CA 1
ATOM 1454 C C . ILE A 1 184 ? 4.420 -0.452 3.063 1.00 95.56 184 ILE A C 1
ATOM 1456 O O . ILE A 1 184 ? 3.709 0.552 3.072 1.00 95.56 184 ILE A O 1
ATOM 1460 N N . ASP A 1 185 ? 4.036 -1.577 2.455 1.00 94.31 185 ASP A N 1
ATOM 1461 C CA . ASP A 1 185 ? 2.752 -1.708 1.763 1.00 94.31 185 ASP A CA 1
ATOM 1462 C C . ASP A 1 185 ? 1.579 -1.408 2.710 1.00 94.31 185 ASP A C 1
ATOM 1464 O O . ASP A 1 185 ? 0.773 -0.520 2.413 1.00 94.31 185 ASP A O 1
ATOM 1468 N N . CYS A 1 186 ? 1.560 -2.012 3.902 1.00 95.50 186 CYS A N 1
ATOM 1469 C CA . CYS A 1 186 ? 0.557 -1.727 4.928 1.00 95.50 186 CYS A CA 1
ATOM 1470 C C . CYS A 1 186 ? 0.515 -0.241 5.329 1.00 95.50 186 CYS A C 1
ATOM 1472 O O . CYS A 1 186 ? -0.566 0.340 5.468 1.00 95.50 186 CYS A O 1
ATOM 1474 N N . LYS A 1 187 ? 1.682 0.399 5.496 1.00 95.81 187 LYS A N 1
ATOM 1475 C CA . LYS A 1 187 ? 1.785 1.836 5.803 1.00 95.81 187 LYS A CA 1
ATOM 1476 C C . LYS A 1 187 ? 1.239 2.697 4.671 1.00 95.81 187 LYS A C 1
ATOM 1478 O O . LYS A 1 187 ? 0.502 3.645 4.939 1.00 95.81 187 LYS A O 1
ATOM 1483 N N . THR A 1 188 ? 1.549 2.366 3.418 1.00 95.50 188 THR A N 1
ATOM 1484 C CA . THR A 1 188 ? 1.044 3.125 2.267 1.00 95.50 188 THR A CA 1
ATOM 1485 C C . THR A 1 188 ? -0.469 3.011 2.115 1.00 95.50 188 THR A C 1
ATOM 1487 O O . THR A 1 188 ? -1.106 4.015 1.811 1.00 95.50 188 THR A O 1
ATOM 1490 N N . GLU A 1 189 ? -1.071 1.850 2.387 1.00 94.38 189 GLU A N 1
ATOM 1491 C CA . GLU A 1 189 ? -2.533 1.700 2.388 1.00 94.38 189 GLU A CA 1
ATOM 1492 C C . GLU A 1 189 ? -3.192 2.558 3.477 1.00 94.38 189 GLU A C 1
ATOM 1494 O O . GLU A 1 189 ? -4.134 3.302 3.199 1.00 94.38 189 GLU A O 1
ATOM 1499 N N . CYS A 1 190 ? -2.648 2.540 4.699 1.00 95.06 190 CYS A N 1
ATOM 1500 C CA . CYS A 1 190 ? -3.141 3.385 5.786 1.00 95.06 190 CYS A CA 1
ATOM 1501 C C . CYS A 1 190 ? -3.014 4.885 5.458 1.00 95.06 190 CYS A C 1
ATOM 1503 O O . CYS A 1 190 ? -3.932 5.666 5.732 1.00 95.06 190 CYS A O 1
ATOM 1505 N N . LEU A 1 191 ? -1.885 5.306 4.878 1.00 93.88 191 LEU A N 1
ATOM 1506 C CA . LEU A 1 191 ? -1.666 6.691 4.452 1.00 93.88 191 LEU A CA 1
ATOM 1507 C C . LEU A 1 191 ? -2.639 7.103 3.344 1.00 93.88 191 LEU A C 1
ATOM 1509 O O . LEU A 1 191 ? -3.138 8.229 3.361 1.00 93.88 191 LEU A O 1
ATOM 1513 N N . TRP A 1 192 ? -2.949 6.193 2.422 1.00 91.56 192 TRP A N 1
ATOM 1514 C CA . TRP A 1 192 ? -3.901 6.435 1.342 1.00 91.56 192 TRP A CA 1
ATOM 1515 C C . TRP A 1 192 ? -5.316 6.687 1.870 1.00 91.56 192 TRP A C 1
ATOM 1517 O O . TRP A 1 192 ? -5.955 7.672 1.495 1.00 91.56 192 TRP A O 1
ATOM 1527 N N . GLU A 1 193 ? -5.797 5.859 2.801 1.00 91.88 193 GLU A N 1
ATOM 1528 C CA . GLU A 1 193 ? -7.100 6.086 3.441 1.00 91.88 193 GLU A CA 1
ATOM 1529 C C . GLU A 1 193 ? -7.142 7.419 4.187 1.00 91.88 193 GLU A C 1
ATOM 1531 O O . GLU A 1 193 ? -8.110 8.175 4.098 1.00 91.88 193 GLU A O 1
ATOM 1536 N N . ARG A 1 194 ? -6.048 7.781 4.854 1.00 90.50 194 ARG A N 1
ATOM 1537 C CA . ARG A 1 194 ? -5.947 9.059 5.556 1.00 90.50 194 ARG A CA 1
ATOM 1538 C C . ARG A 1 194 ? -5.950 10.262 4.611 1.00 90.50 194 ARG A C 1
ATOM 1540 O O . ARG A 1 194 ? -6.582 11.273 4.915 1.00 90.50 194 ARG A O 1
ATOM 1547 N N . GLN A 1 195 ? -5.287 10.154 3.462 1.00 91.19 195 GLN A N 1
ATOM 1548 C CA . GLN A 1 195 ? -5.291 11.182 2.423 1.00 91.19 195 GLN A CA 1
ATOM 1549 C C . GLN A 1 195 ? -6.713 11.433 1.893 1.00 91.19 195 GLN A C 1
ATOM 1551 O O . GLN A 1 195 ? -7.089 12.590 1.699 1.00 91.19 195 GLN A O 1
ATOM 1556 N N . LYS A 1 196 ? -7.538 10.387 1.718 1.00 88.44 196 LYS A N 1
ATOM 1557 C CA . LYS A 1 196 ? -8.951 10.531 1.309 1.00 88.44 196 LYS A CA 1
ATOM 1558 C C . LYS A 1 196 ? -9.785 11.338 2.310 1.00 88.44 196 LYS A C 1
ATOM 1560 O O . LYS A 1 196 ? -10.722 12.020 1.909 1.00 88.44 196 LYS A O 1
ATOM 1565 N N . LEU A 1 197 ? -9.440 11.280 3.597 1.00 88.75 197 LEU A N 1
ATOM 1566 C CA . LEU A 1 197 ? -10.126 12.010 4.671 1.00 88.75 197 LEU A CA 1
ATOM 1567 C C . LEU A 1 197 ? -9.598 13.437 4.868 1.00 88.75 197 LEU A C 1
ATOM 1569 O O . LEU A 1 197 ? -10.173 14.211 5.634 1.00 88.75 197 LEU A O 1
ATOM 1573 N N . ALA A 1 198 ? -8.502 13.808 4.205 1.00 88.06 198 ALA A N 1
ATOM 1574 C CA . ALA A 1 198 ? -7.954 15.150 4.310 1.00 88.06 198 ALA A CA 1
ATOM 1575 C C . ALA A 1 198 ? -8.883 16.167 3.625 1.00 88.06 198 ALA A C 1
ATOM 1577 O O . ALA A 1 198 ? -9.264 16.023 2.459 1.00 88.06 198 ALA A O 1
ATOM 1578 N N . ARG A 1 199 ? -9.237 17.219 4.372 1.00 85.44 199 ARG A N 1
ATOM 1579 C CA . ARG A 1 199 ? -10.178 18.264 3.935 1.00 85.44 199 ARG A CA 1
ATOM 1580 C C . ARG A 1 199 ? -9.511 19.423 3.204 1.00 85.44 199 ARG A C 1
ATOM 1582 O O . ARG A 1 199 ? -10.180 20.110 2.445 1.00 85.44 199 ARG A O 1
ATOM 1589 N N . ILE A 1 200 ? -8.226 19.649 3.465 1.00 87.69 200 ILE A N 1
ATOM 1590 C CA . ILE A 1 200 ? -7.455 20.778 2.942 1.00 87.69 200 ILE A CA 1
ATOM 1591 C C . ILE A 1 200 ? -6.388 20.235 1.996 1.00 87.69 200 ILE A C 1
ATOM 1593 O O . ILE A 1 200 ? -5.731 19.238 2.305 1.00 87.69 200 ILE A O 1
ATOM 1597 N N . ASP A 1 201 ? -6.186 20.910 0.868 1.00 85.00 201 ASP A N 1
ATOM 1598 C CA . ASP A 1 201 ? -5.235 20.484 -0.160 1.00 85.00 201 ASP A CA 1
ATOM 1599 C C . ASP A 1 201 ? -3.791 20.450 0.345 1.00 85.00 201 ASP A C 1
ATOM 1601 O O . ASP A 1 201 ? -3.054 19.527 0.019 1.00 85.00 201 ASP A O 1
ATOM 1605 N N . THR A 1 202 ? -3.408 21.355 1.248 1.00 87.44 202 THR A N 1
ATOM 1606 C CA . THR A 1 202 ? -2.099 21.317 1.918 1.00 87.44 202 THR A CA 1
ATOM 1607 C C . THR A 1 202 ? -1.856 19.996 2.657 1.00 87.44 202 THR A C 1
ATOM 1609 O O . THR A 1 202 ? -0.773 19.423 2.560 1.00 87.44 202 THR A O 1
ATOM 1612 N N . ASP A 1 203 ? -2.861 19.473 3.367 1.00 89.44 203 ASP A N 1
ATOM 1613 C CA . ASP A 1 203 ? -2.739 18.179 4.047 1.00 89.44 203 ASP A CA 1
ATOM 1614 C C . ASP A 1 203 ? -2.691 17.025 3.042 1.00 89.44 203 ASP A C 1
ATOM 1616 O O . ASP A 1 203 ? -1.928 16.078 3.234 1.00 89.44 203 ASP A O 1
ATOM 1620 N N . ARG A 1 204 ? -3.480 17.100 1.963 1.00 88.44 204 ARG A N 1
ATOM 1621 C CA . ARG A 1 204 ? -3.470 16.095 0.889 1.00 88.44 204 ARG A CA 1
ATOM 1622 C C . ARG A 1 204 ? -2.104 16.010 0.218 1.00 88.44 204 ARG A C 1
ATOM 1624 O O . ARG A 1 204 ? -1.606 14.903 0.044 1.00 88.44 204 ARG A O 1
ATOM 1631 N N . LEU A 1 205 ? -1.493 17.153 -0.091 1.00 89.00 205 LEU A N 1
ATOM 1632 C CA . LEU A 1 205 ? -0.149 17.234 -0.663 1.00 89.00 205 LEU A CA 1
ATOM 1633 C C . LEU A 1 205 ? 0.903 16.673 0.298 1.00 89.00 205 LEU A C 1
ATOM 1635 O O . LEU A 1 205 ? 1.732 15.868 -0.118 1.00 89.00 205 LEU A O 1
ATOM 1639 N N . ARG A 1 206 ? 0.816 16.988 1.598 1.00 92.19 206 ARG A N 1
ATOM 1640 C CA . ARG A 1 206 ? 1.704 16.391 2.610 1.00 92.19 206 ARG A CA 1
ATOM 1641 C C . ARG A 1 206 ? 1.589 14.863 2.649 1.00 92.19 206 ARG A C 1
ATOM 1643 O O . ARG A 1 206 ? 2.595 14.172 2.773 1.00 92.19 206 ARG A O 1
ATOM 1650 N N . TYR A 1 207 ? 0.377 14.313 2.565 1.00 92.56 207 TYR A N 1
ATOM 1651 C CA . TYR A 1 207 ? 0.207 12.858 2.502 1.00 92.56 207 TYR A CA 1
ATOM 1652 C C . TYR A 1 207 ? 0.696 12.271 1.174 1.00 92.56 207 TYR A C 1
ATOM 1654 O O . TYR A 1 207 ? 1.230 11.168 1.186 1.00 92.56 207 TYR A O 1
ATOM 1662 N N . MET A 1 208 ? 0.568 12.988 0.051 1.00 91.62 208 MET A N 1
ATOM 1663 C CA . MET A 1 208 ? 1.143 12.556 -1.230 1.00 91.62 208 MET A CA 1
ATOM 1664 C C . MET A 1 208 ? 2.658 12.465 -1.182 1.00 91.62 208 MET A C 1
ATOM 1666 O O . MET A 1 208 ? 3.209 11.479 -1.653 1.00 91.62 208 MET A O 1
ATOM 1670 N N . GLU A 1 209 ? 3.323 13.440 -0.571 1.00 94.44 209 GLU A N 1
ATOM 1671 C CA . GLU A 1 209 ? 4.768 13.401 -0.357 1.00 94.44 209 GLU A CA 1
ATOM 1672 C C . GLU A 1 209 ? 5.174 12.174 0.472 1.00 94.44 209 GLU A C 1
ATOM 1674 O O . GLU A 1 209 ? 6.033 11.402 0.056 1.00 94.44 209 GLU A O 1
ATOM 1679 N N . GLN A 1 210 ? 4.488 11.916 1.590 1.00 95.75 210 GLN A N 1
ATOM 1680 C CA . GLN A 1 210 ? 4.743 10.723 2.411 1.00 95.75 210 GLN A CA 1
ATOM 1681 C C . GLN A 1 210 ? 4.500 9.417 1.641 1.00 95.75 210 GLN A C 1
ATOM 1683 O O . GLN A 1 210 ? 5.283 8.475 1.753 1.00 95.75 210 GLN A O 1
ATOM 1688 N N . LEU A 1 211 ? 3.424 9.358 0.852 1.00 96.00 211 LEU A N 1
ATOM 1689 C CA . LEU A 1 211 ? 3.103 8.212 0.005 1.00 96.00 211 LEU A CA 1
ATOM 1690 C C . LEU A 1 211 ? 4.161 7.990 -1.072 1.00 96.00 211 LEU A C 1
ATOM 1692 O O . LEU A 1 211 ? 4.513 6.842 -1.332 1.00 96.00 211 LEU A O 1
ATOM 1696 N N . MET A 1 212 ? 4.649 9.059 -1.698 1.00 97.00 212 MET A N 1
ATOM 1697 C CA . MET A 1 212 ? 5.684 8.973 -2.717 1.00 97.00 212 MET A CA 1
ATOM 1698 C C . MET A 1 212 ? 6.985 8.460 -2.108 1.00 97.00 212 MET A C 1
ATOM 1700 O O . MET A 1 212 ? 7.506 7.456 -2.581 1.00 97.00 212 MET A O 1
ATOM 1704 N N . ASN A 1 213 ? 7.439 9.058 -1.005 1.00 96.75 213 ASN A N 1
ATOM 1705 C CA . ASN A 1 213 ? 8.668 8.652 -0.323 1.00 96.75 213 ASN A CA 1
ATOM 1706 C C . ASN A 1 213 ? 8.634 7.170 0.073 1.00 96.75 213 ASN A C 1
ATOM 1708 O O . ASN A 1 213 ? 9.569 6.432 -0.219 1.00 96.75 213 ASN A O 1
ATOM 1712 N N . ALA A 1 214 ? 7.521 6.699 0.644 1.00 96.56 214 ALA A N 1
ATOM 1713 C CA . ALA A 1 214 ? 7.359 5.288 0.996 1.00 96.56 214 ALA A CA 1
ATOM 1714 C C . ALA A 1 214 ? 7.338 4.360 -0.237 1.00 96.56 214 ALA A C 1
ATOM 1716 O O . ALA A 1 214 ? 7.820 3.229 -0.186 1.00 96.56 214 ALA A O 1
ATOM 1717 N N . LYS A 1 215 ? 6.780 4.809 -1.369 1.00 96.62 215 LYS A N 1
ATOM 1718 C CA . LYS A 1 215 ? 6.785 4.027 -2.617 1.00 96.62 215 LYS A CA 1
ATOM 1719 C C . LYS A 1 215 ? 8.169 3.982 -3.267 1.00 96.62 215 LYS A C 1
ATOM 1721 O O . LYS A 1 215 ? 8.511 2.939 -3.822 1.00 96.62 215 LYS A O 1
ATOM 1726 N N . ILE A 1 216 ? 8.939 5.066 -3.179 1.00 96.88 216 ILE A N 1
ATOM 1727 C CA . ILE A 1 216 ? 10.339 5.124 -3.615 1.00 96.88 216 ILE A CA 1
ATOM 1728 C C . ILE A 1 216 ? 11.183 4.179 -2.757 1.00 96.88 216 ILE A C 1
ATOM 1730 O O . ILE A 1 216 ? 11.832 3.298 -3.311 1.00 96.88 216 ILE A O 1
ATOM 1734 N N . GLU A 1 217 ? 11.072 4.253 -1.428 1.00 96.19 217 GLU A N 1
ATOM 1735 C CA . GLU A 1 217 ? 11.756 3.338 -0.499 1.00 96.19 217 GLU A CA 1
ATOM 1736 C C . GLU A 1 217 ? 11.439 1.865 -0.825 1.00 96.19 217 GLU A C 1
ATOM 1738 O O . GLU A 1 217 ? 12.328 1.016 -0.911 1.00 96.19 217 GLU A O 1
ATOM 1743 N N . ALA A 1 218 ? 10.167 1.550 -1.098 1.00 96.25 218 ALA A N 1
ATOM 1744 C CA . ALA A 1 218 ? 9.771 0.205 -1.509 1.00 96.25 218 ALA A CA 1
ATOM 1745 C C . ALA A 1 218 ? 10.370 -0.216 -2.864 1.00 96.25 218 ALA A C 1
ATOM 1747 O O . ALA A 1 218 ? 10.657 -1.397 -3.060 1.00 96.25 218 ALA A O 1
ATOM 1748 N N . TYR A 1 219 ? 10.526 0.711 -3.814 1.00 96.25 219 TYR A N 1
ATOM 1749 C CA . TYR A 1 219 ? 11.206 0.436 -5.080 1.00 96.25 219 TYR A CA 1
ATOM 1750 C C . TYR A 1 219 ? 12.694 0.152 -4.852 1.00 96.25 219 TYR A C 1
ATOM 1752 O O . TYR A 1 219 ? 13.185 -0.875 -5.319 1.00 96.25 219 TYR A O 1
ATOM 1760 N N . GLU A 1 220 ? 13.387 0.996 -4.089 1.00 94.81 220 GLU A N 1
ATOM 1761 C CA . GLU A 1 220 ? 14.813 0.850 -3.781 1.00 94.81 220 GLU A CA 1
ATOM 1762 C C . GLU A 1 220 ? 15.111 -0.501 -3.121 1.00 94.81 220 GLU A C 1
ATOM 1764 O O . GLU A 1 220 ? 15.998 -1.229 -3.569 1.00 94.81 220 GLU A O 1
ATOM 1769 N N . LEU A 1 221 ? 14.301 -0.903 -2.134 1.00 93.81 221 LEU A N 1
ATOM 1770 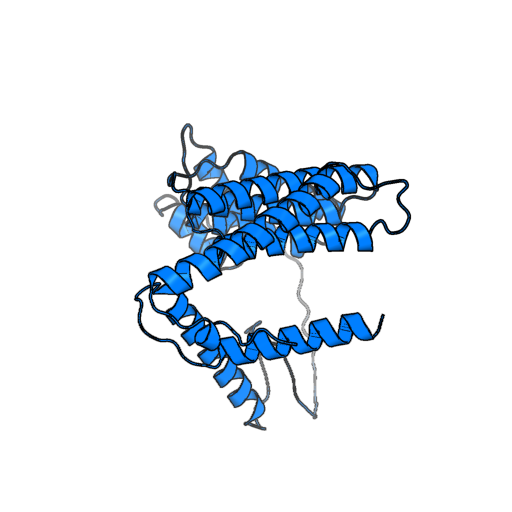C CA . LEU A 1 221 ? 14.396 -2.225 -1.507 1.00 93.81 221 LEU A CA 1
ATOM 1771 C C . LEU A 1 221 ? 14.243 -3.360 -2.530 1.00 93.81 221 LEU A C 1
ATOM 1773 O O . LEU A 1 221 ? 15.004 -4.326 -2.498 1.00 93.81 221 LEU A O 1
ATOM 1777 N N . THR A 1 222 ? 13.288 -3.258 -3.464 1.00 93.25 222 THR A N 1
ATOM 1778 C CA . THR A 1 222 ? 13.145 -4.280 -4.515 1.00 93.25 222 THR A CA 1
ATOM 1779 C C . THR A 1 222 ? 14.294 -4.276 -5.518 1.00 93.25 222 THR A C 1
ATOM 1781 O O . THR A 1 222 ? 14.704 -5.352 -5.946 1.00 93.25 222 THR A O 1
ATOM 1784 N N . ALA A 1 223 ? 14.841 -3.109 -5.859 1.00 92.38 223 ALA A N 1
ATOM 1785 C CA . ALA A 1 223 ? 15.930 -2.972 -6.822 1.00 92.38 223 ALA A CA 1
ATOM 1786 C C . ALA A 1 223 ? 17.246 -3.578 -6.307 1.00 92.38 223 ALA A C 1
ATOM 1788 O O . ALA A 1 223 ? 18.052 -4.065 -7.093 1.00 92.38 223 ALA A O 1
ATOM 1789 N N . VAL A 1 224 ? 17.445 -3.622 -4.985 1.00 91.44 224 VAL A N 1
ATOM 1790 C CA . VAL A 1 224 ? 18.578 -4.337 -4.368 1.00 91.44 224 VAL A CA 1
ATOM 1791 C C . VAL A 1 224 ? 18.431 -5.858 -4.498 1.00 91.44 224 VAL A C 1
ATOM 1793 O O . VAL A 1 224 ? 19.424 -6.575 -4.621 1.00 91.44 224 VAL A O 1
ATOM 1796 N N . MET A 1 225 ? 17.200 -6.372 -4.451 1.00 88.56 225 MET A N 1
ATOM 1797 C CA . MET A 1 225 ? 16.932 -7.813 -4.415 1.00 88.56 225 MET A CA 1
ATOM 1798 C C . MET A 1 225 ? 16.756 -8.453 -5.790 1.00 88.56 225 MET A C 1
ATOM 1800 O O . MET A 1 225 ? 16.997 -9.651 -5.949 1.00 88.56 225 MET A O 1
ATOM 1804 N N . PHE A 1 226 ? 16.251 -7.694 -6.758 1.00 89.06 226 PHE A N 1
ATOM 1805 C CA . PHE A 1 226 ? 15.806 -8.223 -8.036 1.00 89.06 226 PHE A CA 1
ATOM 1806 C C . PHE A 1 226 ? 16.408 -7.438 -9.193 1.00 89.06 226 PHE A C 1
ATOM 1808 O O . PHE A 1 226 ? 16.663 -6.241 -9.093 1.00 89.06 226 PHE A O 1
ATOM 1815 N N . ARG A 1 227 ? 16.564 -8.121 -10.330 1.00 87.12 227 ARG A N 1
ATOM 1816 C CA . ARG A 1 227 ? 16.923 -7.472 -11.592 1.00 87.12 227 ARG A CA 1
ATOM 1817 C C . ARG A 1 227 ? 15.901 -6.378 -11.948 1.00 87.12 227 ARG A C 1
ATOM 1819 O O . ARG A 1 227 ? 14.712 -6.582 -11.692 1.00 87.12 227 ARG A O 1
ATOM 1826 N N . PRO A 1 228 ? 16.315 -5.267 -12.577 1.00 88.50 228 PRO A N 1
ATOM 1827 C CA . PRO A 1 228 ? 15.420 -4.181 -12.975 1.00 88.50 228 PRO A CA 1
ATOM 1828 C C . PRO A 1 228 ? 14.142 -4.617 -13.717 1.00 88.50 228 PRO A C 1
ATOM 1830 O O . PRO A 1 228 ? 13.057 -4.133 -13.397 1.00 88.50 228 PRO A O 1
ATOM 1833 N N . PHE A 1 229 ? 14.218 -5.584 -14.646 1.00 87.00 229 PHE A N 1
ATOM 1834 C CA . PHE A 1 229 ? 13.030 -6.078 -15.372 1.00 87.00 229 PHE A CA 1
ATOM 1835 C C . PHE A 1 229 ? 12.153 -7.057 -14.576 1.00 87.00 229 PHE A C 1
ATOM 1837 O O . PHE A 1 229 ? 11.111 -7.501 -15.062 1.00 87.00 229 PHE A O 1
ATOM 1844 N N . HIS A 1 230 ? 12.547 -7.435 -13.361 1.00 88.69 230 HIS A N 1
ATOM 1845 C CA . HIS A 1 230 ? 11.798 -8.395 -12.566 1.00 88.69 230 HIS A CA 1
ATOM 1846 C C . HIS A 1 230 ? 10.426 -7.837 -12.164 1.00 88.69 230 HIS A C 1
ATOM 1848 O O . HIS A 1 230 ? 10.285 -6.677 -11.770 1.00 88.69 230 HIS A O 1
ATOM 1854 N N . ILE A 1 231 ? 9.404 -8.699 -12.161 1.00 87.12 231 ILE A N 1
ATOM 1855 C CA . ILE A 1 231 ? 8.009 -8.304 -11.912 1.00 87.12 231 ILE A CA 1
ATOM 1856 C C . ILE A 1 231 ? 7.809 -7.567 -10.579 1.00 87.12 231 ILE A C 1
ATOM 1858 O O . ILE A 1 231 ? 6.971 -6.671 -10.488 1.00 8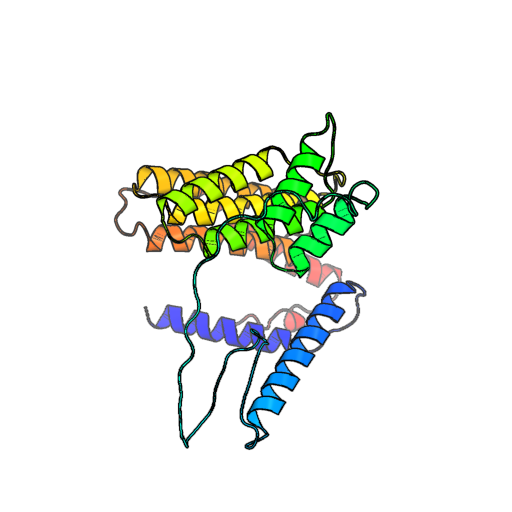7.12 231 ILE A O 1
ATOM 1862 N N . LYS A 1 232 ? 8.586 -7.908 -9.539 1.00 85.81 232 LYS A N 1
ATOM 1863 C CA . LYS A 1 232 ? 8.531 -7.204 -8.247 1.00 85.81 232 LYS A CA 1
ATOM 1864 C C . LYS A 1 232 ? 8.976 -5.737 -8.378 1.00 85.81 232 LYS A C 1
ATOM 1866 O O . LYS A 1 232 ? 8.289 -4.893 -7.817 1.00 85.81 232 LYS A O 1
ATOM 1871 N N . CYS A 1 233 ? 10.017 -5.426 -9.155 1.00 88.56 233 CYS A N 1
ATOM 1872 C CA . CYS A 1 233 ? 10.461 -4.049 -9.418 1.00 88.56 233 CYS A CA 1
ATOM 1873 C C . CYS A 1 233 ? 9.439 -3.293 -10.276 1.00 88.56 233 CYS A C 1
ATOM 1875 O O . CYS A 1 233 ? 8.995 -2.205 -9.907 1.00 88.56 233 CYS A O 1
ATOM 1877 N N . LEU A 1 234 ? 8.970 -3.912 -11.366 1.00 89.56 234 LEU A N 1
ATOM 1878 C CA . LEU A 1 234 ? 7.991 -3.297 -12.272 1.00 89.56 234 LEU A CA 1
ATOM 1879 C C . LEU A 1 234 ? 6.675 -2.942 -11.562 1.00 89.56 234 LEU A C 1
ATOM 1881 O O . LEU A 1 234 ? 6.119 -1.865 -11.777 1.00 89.56 234 LEU A O 1
ATOM 1885 N N . ARG A 1 235 ? 6.200 -3.796 -10.644 1.00 91.19 235 ARG A N 1
ATOM 1886 C CA . ARG A 1 235 ? 5.019 -3.502 -9.813 1.00 91.19 235 ARG A CA 1
ATOM 1887 C C . ARG A 1 235 ? 5.219 -2.290 -8.897 1.00 91.19 235 ARG A C 1
ATOM 1889 O O . ARG A 1 235 ? 4.251 -1.581 -8.623 1.00 91.19 235 ARG A O 1
ATOM 1896 N N . ARG A 1 236 ? 6.438 -2.029 -8.408 1.00 94.69 236 ARG A N 1
ATOM 1897 C CA . ARG A 1 236 ? 6.731 -0.828 -7.603 1.00 94.69 236 ARG A CA 1
ATOM 1898 C C . ARG A 1 236 ? 6.679 0.433 -8.461 1.00 94.69 236 ARG A C 1
ATOM 1900 O O . ARG A 1 236 ? 6.005 1.383 -8.068 1.00 94.69 236 ARG A O 1
ATOM 1907 N N . ILE A 1 237 ? 7.258 0.391 -9.663 1.00 93.38 237 ILE A N 1
ATOM 1908 C CA . ILE A 1 237 ? 7.158 1.482 -10.647 1.00 93.38 237 ILE A CA 1
ATOM 1909 C C . ILE A 1 237 ? 5.686 1.762 -10.982 1.00 93.38 237 ILE A C 1
ATOM 1911 O O . ILE A 1 237 ? 5.246 2.907 -10.937 1.00 93.38 237 ILE A O 1
ATOM 1915 N N . GLN A 1 238 ? 4.879 0.721 -11.216 1.00 93.81 238 GLN A N 1
ATOM 1916 C CA . GLN A 1 238 ? 3.442 0.871 -11.467 1.00 93.81 238 GLN A CA 1
ATOM 1917 C C . GLN A 1 238 ? 2.716 1.588 -10.316 1.00 93.81 238 GLN A C 1
ATOM 1919 O O . GLN A 1 238 ? 1.889 2.467 -10.561 1.00 93.81 238 GLN A O 1
ATOM 1924 N N . LYS A 1 239 ? 3.029 1.251 -9.056 1.00 93.69 239 LYS A N 1
ATOM 1925 C CA . LYS A 1 239 ? 2.455 1.918 -7.872 1.00 93.69 239 LYS A CA 1
ATOM 1926 C C . LYS A 1 239 ? 2.858 3.397 -7.779 1.00 93.69 239 LYS A C 1
ATOM 1928 O O . LYS A 1 239 ? 2.045 4.194 -7.312 1.00 93.69 239 LYS A O 1
ATOM 1933 N N . ILE A 1 240 ? 4.077 3.754 -8.193 1.00 95.19 240 ILE A N 1
ATOM 1934 C CA . ILE A 1 240 ? 4.547 5.149 -8.277 1.00 95.19 240 ILE A CA 1
ATOM 1935 C C . ILE A 1 240 ? 3.765 5.894 -9.363 1.00 95.19 240 ILE A C 1
ATOM 1937 O O . ILE A 1 240 ? 3.161 6.927 -9.080 1.00 95.19 240 ILE A O 1
ATOM 1941 N N . CYS A 1 241 ? 3.670 5.325 -10.568 1.00 94.25 241 CYS A N 1
ATOM 1942 C CA . CYS A 1 241 ? 2.894 5.900 -11.669 1.00 94.25 241 CYS A CA 1
ATOM 1943 C C . CYS A 1 241 ? 1.424 6.127 -11.292 1.00 94.25 241 CYS A C 1
ATOM 1945 O O . CYS A 1 241 ? 0.872 7.178 -11.602 1.00 94.25 241 CYS A O 1
ATOM 1947 N N . ALA A 1 242 ? 0.798 5.186 -10.580 1.00 93.31 242 ALA A N 1
ATOM 1948 C CA . ALA A 1 242 ? -0.581 5.335 -10.118 1.00 93.31 242 ALA A CA 1
ATOM 1949 C C . ALA A 1 242 ? -0.768 6.542 -9.177 1.00 93.31 242 ALA A C 1
ATOM 1951 O O . ALA A 1 242 ? -1.768 7.247 -9.281 1.00 93.31 242 ALA A O 1
ATOM 1952 N N . LEU A 1 243 ? 0.199 6.816 -8.292 1.00 93.56 243 LEU A N 1
ATOM 1953 C CA . LEU A 1 243 ? 0.165 7.996 -7.420 1.00 93.56 243 LEU A CA 1
ATOM 1954 C C . LEU A 1 243 ? 0.375 9.300 -8.209 1.00 93.56 243 LEU A C 1
ATOM 1956 O O . LEU A 1 243 ? -0.276 10.297 -7.911 1.00 93.56 243 LEU A O 1
ATOM 1960 N N . ILE A 1 244 ? 1.244 9.290 -9.224 1.00 93.06 244 ILE A N 1
ATOM 1961 C CA . ILE A 1 244 ? 1.459 10.444 -10.115 1.00 93.06 244 ILE A CA 1
ATOM 1962 C C . ILE A 1 244 ? 0.174 10.773 -10.886 1.00 93.06 244 ILE A C 1
ATOM 1964 O O . ILE A 1 244 ? -0.203 11.938 -10.990 1.00 93.06 244 ILE A O 1
ATOM 1968 N N . VAL A 1 245 ? -0.523 9.755 -11.401 1.00 92.88 245 VAL A N 1
ATOM 1969 C CA . VAL A 1 245 ? -1.816 9.938 -12.078 1.00 92.88 245 VAL A CA 1
ATOM 1970 C C . VAL A 1 245 ? -2.855 10.515 -11.115 1.00 92.88 245 VAL A C 1
ATOM 1972 O O . VAL A 1 245 ? -3.464 11.532 -11.438 1.00 92.88 245 VAL A O 1
ATOM 1975 N N . ASP A 1 246 ? -2.996 9.942 -9.914 1.00 90.50 246 ASP A N 1
ATOM 1976 C CA . ASP A 1 246 ? -3.923 10.450 -8.890 1.00 90.50 246 ASP A CA 1
ATOM 1977 C C . ASP A 1 246 ? -3.634 11.917 -8.519 1.00 90.50 246 ASP A C 1
ATOM 1979 O O . ASP A 1 246 ? -4.562 12.697 -8.311 1.00 90.50 246 ASP A O 1
ATOM 1983 N N . TYR A 1 247 ? -2.360 12.327 -8.498 1.00 90.50 247 TYR A N 1
ATOM 1984 C CA . TYR A 1 247 ? -1.976 13.726 -8.304 1.00 90.50 247 TYR A CA 1
ATOM 1985 C C . TYR A 1 247 ? -2.531 14.637 -9.403 1.00 90.50 247 TYR A C 1
ATOM 1987 O O . TYR A 1 247 ? -3.235 15.599 -9.092 1.00 90.50 247 TYR A O 1
ATOM 1995 N N . PHE A 1 248 ? -2.282 14.329 -10.676 1.00 90.25 248 PHE A N 1
ATOM 1996 C CA . PHE A 1 248 ? -2.750 15.181 -11.773 1.00 90.25 248 PHE A CA 1
ATOM 1997 C C . PHE A 1 248 ? -4.276 15.191 -11.921 1.00 90.25 248 PHE A C 1
ATOM 1999 O O . PHE A 1 248 ? -4.841 16.204 -12.331 1.00 90.25 248 PHE A O 1
ATOM 2006 N N . GLU A 1 249 ? -4.957 14.102 -11.561 1.00 89.38 249 GLU A N 1
ATOM 2007 C CA . GLU A 1 249 ? -6.423 14.053 -11.551 1.00 89.38 249 GLU A CA 1
ATOM 2008 C C . GLU A 1 249 ? -7.029 14.930 -10.448 1.00 89.38 249 GLU A C 1
ATOM 2010 O O . GLU A 1 249 ? -8.070 15.556 -10.654 1.00 89.38 249 GLU A O 1
ATOM 2015 N N . ARG A 1 250 ? -6.386 14.999 -9.276 1.00 84.88 250 ARG A N 1
ATOM 2016 C CA . ARG A 1 250 ? -6.890 15.765 -8.126 1.00 84.88 250 ARG A CA 1
ATOM 2017 C C . ARG A 1 250 ? -6.462 17.227 -8.119 1.00 84.88 250 ARG A C 1
ATOM 2019 O O . ARG A 1 250 ? -7.175 18.048 -7.547 1.00 84.88 250 ARG A O 1
ATOM 2026 N N . PHE A 1 251 ? -5.330 17.550 -8.739 1.00 85.50 251 PHE A N 1
ATOM 2027 C CA . PHE A 1 251 ? -4.751 18.895 -8.765 1.00 85.50 251 PHE A CA 1
ATOM 2028 C C . PHE A 1 251 ? -4.479 19.378 -10.203 1.00 85.50 251 PHE A C 1
ATOM 2030 O O . PHE A 1 251 ? -3.341 19.713 -10.529 1.00 85.50 251 PHE A O 1
ATOM 2037 N N . PRO A 1 252 ? -5.498 19.448 -11.084 1.00 79.44 252 PRO A N 1
ATOM 2038 C CA . PRO A 1 252 ? -5.299 19.792 -12.496 1.00 79.44 252 PRO A CA 1
ATOM 2039 C C . PRO A 1 252 ? -4.842 21.242 -12.733 1.00 79.44 252 PRO A C 1
ATOM 2041 O O . PRO A 1 252 ? -4.312 21.547 -13.797 1.00 79.44 252 PRO A O 1
ATOM 2044 N N . GLU A 1 253 ? -5.054 22.134 -11.760 1.00 77.81 253 GLU A N 1
ATOM 2045 C CA . GLU A 1 253 ? -4.786 23.577 -11.859 1.00 77.81 253 GLU A CA 1
ATOM 2046 C C . GLU A 1 253 ? -3.685 24.054 -10.891 1.00 77.81 253 GLU A C 1
ATOM 2048 O O . GLU A 1 253 ? -3.621 25.242 -10.582 1.00 77.81 253 GLU A O 1
ATOM 2053 N N . SER A 1 254 ? -2.837 23.169 -10.346 1.00 77.00 254 SER A N 1
ATOM 2054 C CA . SER A 1 254 ? -1.805 23.632 -9.408 1.00 77.00 254 SER A CA 1
ATOM 2055 C C . SER A 1 254 ? -0.702 24.433 -10.107 1.00 77.00 254 SER A C 1
ATOM 2057 O O . SER A 1 254 ? -0.214 24.046 -11.170 1.00 77.00 254 SER A O 1
ATOM 2059 N N . ASP A 1 255 ? -0.265 25.523 -9.464 1.00 70.19 255 ASP A N 1
ATOM 2060 C CA . ASP A 1 255 ? 0.826 26.405 -9.912 1.00 70.19 255 ASP A CA 1
ATOM 2061 C C . ASP A 1 255 ? 2.210 25.741 -9.742 1.00 70.19 255 ASP A C 1
ATOM 2063 O O . ASP A 1 255 ? 3.074 26.206 -8.998 1.00 70.19 255 ASP A O 1
ATOM 2067 N N . GLY A 1 256 ? 2.412 24.618 -10.430 1.00 79.94 256 GLY A N 1
ATOM 2068 C CA . GLY A 1 256 ? 3.638 23.827 -10.413 1.00 79.94 256 GLY A CA 1
ATOM 2069 C C . GLY A 1 256 ? 3.450 22.419 -9.854 1.00 79.94 256 GLY A C 1
ATOM 2070 O O . GLY A 1 256 ? 2.496 22.131 -9.126 1.00 79.94 256 GLY A O 1
ATOM 2071 N N . THR A 1 257 ? 4.388 21.548 -10.220 1.00 86.94 257 THR A N 1
ATOM 2072 C CA . THR A 1 257 ? 4.463 20.159 -9.766 1.00 86.94 257 THR A CA 1
ATOM 2073 C C . THR A 1 257 ? 5.329 20.093 -8.500 1.00 86.94 257 THR A C 1
ATOM 2075 O O . THR A 1 257 ? 6.451 20.595 -8.513 1.00 86.94 257 THR A O 1
ATOM 2078 N N . PRO A 1 258 ? 4.852 19.506 -7.389 1.00 90.69 258 PRO A N 1
ATOM 2079 C CA . PRO A 1 258 ? 5.657 19.288 -6.196 1.00 90.69 258 PRO A CA 1
ATOM 2080 C C . PRO A 1 258 ? 6.897 18.448 -6.493 1.00 90.69 258 PRO A C 1
ATOM 2082 O O . PRO A 1 258 ? 6.825 17.491 -7.265 1.00 90.69 258 PRO A O 1
ATOM 2085 N N . LEU A 1 259 ? 7.995 18.741 -5.791 1.00 92.62 259 LEU A N 1
ATOM 2086 C CA . LEU A 1 259 ? 9.276 18.049 -5.959 1.00 92.62 259 LEU A CA 1
ATOM 2087 C C . LEU A 1 259 ? 9.142 16.521 -5.863 1.00 92.62 259 LEU A C 1
ATOM 2089 O O . LEU A 1 259 ? 9.684 15.816 -6.700 1.00 92.62 259 LEU A O 1
ATOM 2093 N N . CYS A 1 260 ? 8.360 16.003 -4.911 1.00 93.06 260 CYS A N 1
ATOM 2094 C CA . CYS A 1 260 ? 8.164 14.557 -4.764 1.00 93.06 260 CYS A CA 1
ATOM 2095 C C . CYS A 1 260 ? 7.526 13.914 -6.011 1.00 93.06 260 CYS A C 1
ATOM 2097 O O . CYS A 1 260 ? 7.856 12.789 -6.377 1.00 93.06 260 CYS A O 1
ATOM 2099 N N . ILE A 1 261 ? 6.632 14.626 -6.704 1.00 94.25 261 ILE A N 1
ATOM 2100 C CA . ILE A 1 261 ? 6.034 14.145 -7.953 1.00 94.25 261 ILE A CA 1
ATOM 2101 C C . ILE A 1 261 ? 7.063 14.195 -9.085 1.00 94.25 261 ILE A C 1
ATOM 2103 O O . ILE A 1 261 ? 7.142 13.243 -9.857 1.00 94.25 261 ILE A O 1
ATOM 2107 N N . GLU A 1 262 ? 7.878 15.251 -9.165 1.00 94.56 262 GLU A N 1
ATOM 2108 C CA . GLU A 1 262 ? 8.977 15.337 -10.138 1.00 94.56 262 GLU A CA 1
ATOM 2109 C C . GLU A 1 262 ? 9.997 14.205 -9.942 1.00 94.56 262 GLU A C 1
ATOM 2111 O O . GLU A 1 262 ? 10.337 13.511 -10.900 1.00 94.56 262 GLU A O 1
ATOM 2116 N N . GLU A 1 263 ? 10.413 13.949 -8.701 1.00 95.19 263 GLU A N 1
ATOM 2117 C CA . GLU A 1 263 ? 11.299 12.839 -8.334 1.00 95.19 263 GLU A CA 1
ATOM 2118 C C . GLU A 1 263 ? 10.689 11.484 -8.708 1.00 95.19 263 GLU A C 1
ATOM 2120 O O . GLU A 1 263 ? 11.364 10.643 -9.302 1.00 95.19 263 GLU A O 1
ATOM 2125 N N . GLY A 1 264 ? 9.397 11.282 -8.429 1.00 94.12 264 GLY A N 1
ATOM 2126 C CA . GLY A 1 264 ? 8.679 10.071 -8.818 1.00 94.12 264 GLY A CA 1
ATOM 2127 C C . GLY A 1 264 ? 8.630 9.860 -10.336 1.00 94.12 264 GLY A C 1
ATOM 2128 O O . GLY A 1 264 ? 8.794 8.731 -10.801 1.00 94.12 264 GLY A O 1
ATOM 2129 N N . ILE A 1 265 ? 8.431 10.930 -11.116 1.00 94.62 265 ILE A N 1
ATOM 2130 C CA . ILE A 1 265 ? 8.438 10.886 -12.589 1.00 94.62 265 ILE A CA 1
ATOM 2131 C C . ILE A 1 265 ? 9.827 10.506 -13.105 1.00 94.62 265 ILE A C 1
ATOM 2133 O O . ILE A 1 265 ? 9.949 9.611 -13.945 1.00 94.62 265 ILE A O 1
ATOM 2137 N N . GLU A 1 266 ? 10.868 11.175 -12.610 1.00 96.94 266 GLU A N 1
ATOM 2138 C CA . GLU A 1 266 ? 12.247 10.920 -13.019 1.00 96.94 266 GLU A CA 1
ATOM 2139 C C . GLU A 1 266 ? 12.660 9.487 -12.672 1.00 96.94 266 GLU A C 1
ATOM 2141 O O . GLU A 1 266 ? 13.142 8.764 -13.546 1.00 96.94 266 GLU A O 1
ATOM 2146 N N . LEU A 1 267 ? 12.382 9.033 -11.446 1.00 96.00 267 LEU A N 1
ATOM 2147 C CA . LEU A 1 267 ? 12.649 7.661 -11.024 1.00 96.00 267 LEU A CA 1
ATOM 2148 C C . LEU A 1 267 ? 11.927 6.647 -11.913 1.00 96.00 267 LEU A C 1
ATOM 2150 O O . LEU A 1 267 ? 12.556 5.707 -12.391 1.00 96.00 267 LEU A O 1
ATOM 2154 N N . ALA A 1 268 ? 10.628 6.835 -12.167 1.00 94.12 268 ALA A N 1
ATOM 2155 C CA . ALA A 1 268 ? 9.858 5.921 -13.007 1.00 94.12 268 ALA A CA 1
ATOM 2156 C C . ALA A 1 268 ? 10.420 5.840 -14.435 1.00 94.12 268 ALA A C 1
ATOM 2158 O O . ALA A 1 268 ? 10.471 4.750 -15.009 1.00 94.12 268 ALA A O 1
ATOM 2159 N N . ARG A 1 269 ? 10.880 6.968 -14.996 1.00 94.62 269 ARG A N 1
ATOM 2160 C CA . ARG A 1 269 ? 11.524 7.006 -16.315 1.00 94.62 269 ARG A CA 1
ATOM 2161 C C . ARG A 1 269 ? 12.837 6.224 -16.314 1.00 94.62 269 ARG A C 1
ATOM 2163 O O . ARG A 1 269 ? 12.994 5.322 -17.133 1.00 94.62 269 ARG A O 1
ATOM 2170 N N . TYR A 1 270 ? 13.747 6.532 -15.386 1.00 95.19 270 TYR A N 1
ATOM 2171 C CA . TYR A 1 270 ? 15.047 5.858 -15.303 1.00 95.19 270 TYR A CA 1
ATOM 2172 C C . TYR A 1 270 ? 14.902 4.358 -15.049 1.00 95.19 270 TYR A C 1
ATOM 2174 O O . TYR A 1 270 ? 15.507 3.560 -15.759 1.00 95.19 270 TYR A O 1
ATOM 2182 N N . ALA A 1 271 ? 14.056 3.976 -14.093 1.00 92.56 271 ALA A N 1
ATOM 2183 C CA . ALA A 1 271 ? 13.820 2.585 -13.733 1.00 92.56 271 ALA A CA 1
ATOM 2184 C C . ALA A 1 271 ? 13.256 1.766 -14.904 1.00 92.56 271 ALA A C 1
ATOM 2186 O O . ALA A 1 271 ? 13.641 0.615 -15.112 1.00 92.56 271 ALA A O 1
ATOM 2187 N N . LEU A 1 272 ? 12.356 2.354 -15.699 1.00 91.00 272 LEU A N 1
ATOM 2188 C CA . LEU A 1 272 ? 11.785 1.682 -16.863 1.00 91.00 272 LEU A CA 1
ATOM 2189 C C . LEU A 1 272 ? 12.800 1.536 -18.003 1.00 91.00 272 LEU A C 1
ATOM 2191 O O . LEU A 1 272 ? 12.838 0.494 -18.658 1.00 91.00 272 LEU A O 1
ATOM 2195 N N . ASP A 1 273 ? 13.615 2.560 -18.253 1.00 91.94 273 ASP A N 1
ATOM 2196 C CA . ASP A 1 273 ? 14.663 2.492 -19.273 1.00 91.94 273 ASP A CA 1
ATOM 2197 C C . ASP A 1 273 ? 15.749 1.478 -18.889 1.00 91.94 273 ASP A C 1
ATOM 2199 O O . ASP A 1 273 ? 16.158 0.667 -19.722 1.00 91.94 273 ASP A O 1
ATOM 2203 N N . GLU A 1 274 ? 16.143 1.443 -17.615 1.00 92.31 274 GLU A N 1
ATOM 2204 C CA . GLU A 1 274 ? 17.047 0.429 -17.073 1.00 92.31 274 GLU A CA 1
ATOM 2205 C C . GLU A 1 274 ? 16.459 -0.981 -17.214 1.00 92.31 274 GLU A C 1
ATOM 2207 O O . GLU A 1 274 ? 17.131 -1.877 -17.723 1.00 92.31 274 GLU A O 1
ATOM 2212 N N . ALA A 1 275 ? 15.184 -1.175 -16.862 1.00 89.38 275 ALA A N 1
ATOM 2213 C CA . ALA A 1 275 ? 14.493 -2.451 -17.031 1.00 89.38 275 ALA A CA 1
ATOM 2214 C C . ALA A 1 275 ? 14.472 -2.928 -18.491 1.00 89.38 275 ALA A C 1
ATOM 2216 O O . ALA A 1 275 ? 14.692 -4.111 -18.751 1.00 89.38 275 ALA A O 1
ATOM 2217 N N . LYS A 1 276 ? 14.256 -2.030 -19.461 1.00 87.25 276 LYS A N 1
ATOM 2218 C CA . LYS A 1 276 ? 14.307 -2.377 -20.893 1.00 87.25 276 LYS A CA 1
ATOM 2219 C C . LYS A 1 276 ? 15.700 -2.835 -21.314 1.00 87.25 276 LYS A C 1
ATOM 2221 O O . LYS A 1 276 ? 15.830 -3.850 -21.997 1.00 87.25 276 LYS A O 1
ATOM 2226 N N . VAL A 1 277 ? 16.737 -2.096 -20.917 1.00 90.88 277 VAL A N 1
ATOM 2227 C CA . VAL A 1 277 ? 18.129 -2.449 -21.230 1.00 90.88 277 VAL A CA 1
ATOM 2228 C C . VAL A 1 277 ? 18.494 -3.793 -20.598 1.00 90.88 277 VAL A C 1
ATOM 2230 O O . VAL A 1 277 ? 19.063 -4.650 -21.276 1.00 90.88 277 VAL A O 1
ATOM 2233 N N . ASP A 1 278 ? 18.118 -4.004 -19.335 1.00 87.38 278 ASP A N 1
ATOM 2234 C CA . ASP A 1 278 ? 18.396 -5.235 -18.598 1.00 87.38 278 ASP A CA 1
ATOM 2235 C C . ASP A 1 278 ? 17.671 -6.448 -19.200 1.00 87.38 278 ASP A C 1
ATOM 2237 O O . ASP A 1 278 ? 18.272 -7.510 -19.351 1.00 87.38 278 ASP A O 1
ATOM 2241 N N . ALA A 1 279 ? 16.417 -6.289 -19.637 1.00 84.56 279 ALA A N 1
ATOM 2242 C CA . ALA A 1 279 ? 15.670 -7.344 -20.322 1.00 84.56 279 ALA A CA 1
ATOM 2243 C C . ALA A 1 279 ? 16.348 -7.773 -21.635 1.00 84.56 279 ALA A C 1
ATOM 2245 O O . ALA A 1 279 ? 16.503 -8.967 -21.898 1.00 84.56 279 ALA A O 1
ATOM 2246 N N . VAL A 1 280 ? 16.812 -6.811 -22.443 1.00 85.12 280 VAL A N 1
ATOM 2247 C CA . VAL A 1 280 ? 17.549 -7.088 -23.689 1.00 85.12 280 VAL A CA 1
ATOM 2248 C C . VAL A 1 280 ? 18.889 -7.772 -23.405 1.00 85.12 280 VAL A C 1
ATOM 2250 O O . VAL A 1 280 ? 19.297 -8.659 -24.157 1.00 85.12 280 VAL A O 1
ATOM 2253 N N . ALA A 1 281 ? 19.592 -7.367 -22.346 1.00 83.56 281 ALA A N 1
ATOM 2254 C CA . ALA A 1 281 ? 20.839 -8.005 -21.935 1.00 83.56 281 ALA A CA 1
ATOM 2255 C C . ALA A 1 281 ? 20.599 -9.456 -21.491 1.00 83.56 281 ALA A C 1
ATOM 2257 O O . ALA A 1 281 ? 21.259 -10.365 -21.990 1.00 83.56 281 ALA A O 1
ATOM 2258 N N . TYR A 1 282 ? 19.596 -9.683 -20.642 1.00 84.94 282 TYR A N 1
ATOM 2259 C CA . TYR A 1 282 ? 19.225 -11.013 -20.166 1.00 84.94 282 TYR A CA 1
ATOM 2260 C C . TYR A 1 282 ? 18.812 -11.955 -21.302 1.00 84.94 282 TYR A C 1
ATOM 2262 O O . TYR A 1 282 ? 19.204 -13.119 -21.315 1.00 84.94 282 TYR A O 1
ATOM 2270 N N . ALA A 1 283 ? 18.073 -11.453 -22.291 1.00 80.62 283 ALA A N 1
ATOM 2271 C CA . ALA A 1 283 ? 17.708 -12.215 -23.482 1.00 80.62 283 ALA A CA 1
ATOM 2272 C C . ALA A 1 283 ? 18.933 -12.774 -24.214 1.00 80.62 283 ALA A C 1
ATOM 2274 O O . ALA A 1 283 ? 19.014 -13.968 -24.499 1.00 80.62 283 ALA A O 1
ATOM 2275 N N . LYS A 1 284 ? 19.920 -11.900 -24.451 1.00 83.25 284 LYS A N 1
ATOM 2276 C CA . LYS A 1 284 ? 21.185 -12.252 -25.103 1.00 83.25 284 LYS A CA 1
ATOM 2277 C C . LYS A 1 284 ? 22.006 -13.236 -24.274 1.00 83.25 284 LYS A C 1
ATOM 2279 O O . LYS A 1 284 ? 22.630 -14.115 -24.848 1.00 83.25 284 LYS A O 1
ATOM 2284 N N . GLU A 1 285 ? 22.013 -13.093 -22.947 1.00 84.62 285 GLU A N 1
ATOM 2285 C CA . GLU A 1 285 ? 22.720 -14.001 -22.027 1.00 84.62 285 GLU A CA 1
ATOM 2286 C C . GLU A 1 285 ? 22.173 -15.436 -22.063 1.00 84.62 285 GLU A C 1
ATOM 2288 O O . GLU A 1 285 ? 22.912 -16.375 -21.776 1.00 84.62 285 GLU A O 1
ATOM 2293 N N . ASN A 1 286 ? 20.892 -15.612 -22.398 1.00 81.12 286 ASN A N 1
ATOM 2294 C CA . ASN A 1 286 ? 20.202 -16.903 -22.333 1.00 81.12 286 ASN A CA 1
ATOM 2295 C C . ASN A 1 286 ? 19.894 -17.499 -23.716 1.00 81.12 286 ASN A C 1
ATOM 2297 O O . ASN A 1 286 ? 19.073 -18.410 -23.802 1.00 81.12 286 ASN A O 1
ATOM 2301 N N . ASP A 1 287 ? 20.513 -16.982 -24.786 1.00 69.12 287 ASP A N 1
ATOM 2302 C CA . ASP A 1 287 ? 20.234 -17.365 -26.181 1.00 69.12 287 ASP A CA 1
ATOM 2303 C C . ASP A 1 287 ? 18.729 -17.353 -26.526 1.00 69.12 287 ASP A C 1
ATOM 2305 O O . ASP A 1 287 ? 18.259 -18.056 -27.423 1.00 69.12 287 ASP A O 1
ATOM 2309 N N . ALA A 1 288 ? 17.959 -16.522 -25.817 1.00 61.59 288 ALA A N 1
ATOM 2310 C CA . ALA A 1 288 ? 16.571 -16.255 -26.137 1.00 61.59 288 ALA A CA 1
ATOM 2311 C C . ALA A 1 288 ? 16.554 -15.243 -27.282 1.00 61.59 288 ALA A C 1
ATOM 2313 O O . ALA A 1 288 ? 17.159 -14.167 -27.196 1.00 61.59 288 ALA A O 1
ATOM 2314 N N . SER A 1 289 ? 15.895 -15.586 -28.387 1.00 51.22 289 SER A N 1
ATOM 2315 C CA . SER A 1 289 ? 15.822 -14.668 -29.514 1.00 51.22 289 SER A CA 1
ATOM 2316 C C . SER A 1 289 ? 15.014 -13.436 -29.101 1.00 51.22 289 SER A C 1
ATOM 2318 O O . SER A 1 289 ? 13.988 -13.543 -28.432 1.00 51.22 289 SER A O 1
ATOM 2320 N N . LEU A 1 290 ? 15.438 -12.242 -29.524 1.00 48.84 290 LEU A N 1
ATOM 2321 C CA . LEU A 1 290 ? 14.611 -11.044 -29.353 1.00 48.84 290 LEU A CA 1
ATOM 2322 C C . LEU A 1 290 ? 13.254 -11.187 -30.062 1.00 48.84 290 LEU A C 1
ATOM 2324 O O . LEU A 1 290 ? 12.350 -10.466 -29.703 1.00 48.84 290 LEU A O 1
ATOM 2328 N N . GLN A 1 291 ? 13.064 -12.133 -30.993 1.00 44.38 291 GLN A N 1
ATOM 2329 C CA . GLN A 1 291 ? 11.752 -12.467 -31.570 1.00 44.38 291 GLN A CA 1
ATOM 2330 C C . GLN A 1 291 ? 10.827 -13.229 -30.606 1.00 44.38 291 GLN A C 1
ATOM 2332 O O . GLN A 1 291 ? 9.614 -13.102 -30.729 1.00 44.38 291 GLN A O 1
ATOM 2337 N N . ASP A 1 292 ? 11.367 -13.913 -29.596 1.00 44.72 292 ASP A N 1
ATOM 2338 C CA . ASP A 1 292 ? 10.593 -14.442 -28.461 1.00 44.72 292 ASP A CA 1
ATOM 2339 C C . ASP A 1 292 ? 10.270 -13.352 -27.417 1.00 44.72 292 ASP A C 1
ATOM 2341 O O . ASP A 1 292 ? 9.488 -13.572 -26.495 1.00 44.72 292 ASP A O 1
ATOM 2345 N N . LEU A 1 293 ? 10.851 -12.157 -27.581 1.00 44.16 293 LEU A N 1
ATOM 2346 C CA . LEU A 1 293 ? 10.651 -10.966 -26.745 1.00 44.16 293 LEU A CA 1
ATOM 2347 C C . LEU A 1 293 ? 10.058 -9.769 -27.516 1.00 44.16 293 LEU A C 1
ATOM 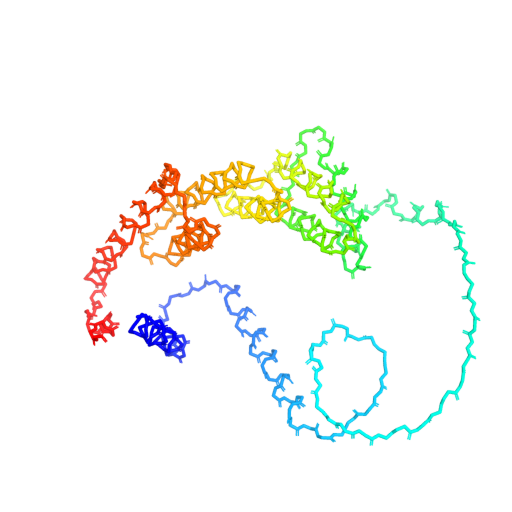2349 O O . LEU A 1 293 ? 9.754 -8.749 -26.906 1.00 44.16 293 LEU A O 1
ATOM 2353 N N . CYS A 1 294 ? 9.859 -9.900 -28.831 1.00 34.47 294 CYS A N 1
ATOM 2354 C CA . CYS A 1 294 ? 9.313 -8.902 -29.751 1.00 34.47 294 CYS A CA 1
ATOM 2355 C C . CYS A 1 294 ? 7.926 -9.335 -30.247 1.00 34.47 294 CYS A C 1
ATOM 2357 O O . CYS A 1 294 ? 7.665 -9.390 -31.446 1.00 34.47 294 CYS A O 1
ATOM 2359 N N . CYS A 1 295 ? 6.990 -9.512 -29.314 1.00 34.97 295 CYS A N 1
ATOM 2360 C CA . CYS A 1 295 ? 5.684 -8.858 -29.482 1.00 34.97 295 CYS A CA 1
ATOM 2361 C C . CYS A 1 295 ? 5.865 -7.375 -29.097 1.00 34.97 295 CYS A C 1
ATOM 2363 O O . CYS A 1 295 ? 5.344 -6.897 -28.102 1.00 34.97 295 CYS A O 1
ATOM 2365 N N . VAL A 1 296 ? 6.773 -6.705 -29.815 1.00 40.28 296 VAL A N 1
ATOM 2366 C CA . VAL A 1 296 ? 7.214 -5.319 -29.631 1.00 40.28 296 VAL A CA 1
ATOM 2367 C C . VAL A 1 296 ? 7.415 -4.780 -31.044 1.00 40.28 296 VAL A C 1
ATOM 2369 O O . VAL A 1 296 ? 8.481 -4.982 -31.616 1.00 40.28 296 VAL A O 1
ATOM 2372 N N . GLU A 1 297 ? 6.333 -4.227 -31.601 1.00 26.91 297 GLU A N 1
ATOM 2373 C CA . GLU A 1 297 ? 6.137 -3.391 -32.811 1.00 26.91 297 GLU A CA 1
ATOM 2374 C C . GLU A 1 297 ? 4.680 -3.676 -33.251 1.00 26.91 297 GLU A C 1
ATOM 2376 O O . GLU A 1 297 ? 4.395 -4.773 -33.723 1.00 26.91 297 GLU A O 1
ATOM 2381 N N . VAL A 1 298 ? 3.669 -2.819 -33.056 1.00 31.67 298 VAL A N 1
ATOM 2382 C CA . VAL A 1 298 ? 3.541 -1.351 -33.165 1.00 31.67 298 VAL A CA 1
ATOM 2383 C C . VAL A 1 298 ? 2.430 -0.864 -32.237 1.00 31.67 298 VAL A C 1
ATOM 2385 O O . VAL A 1 298 ? 1.377 -1.535 -32.216 1.00 31.67 298 VAL A O 1
#